Protein AF-A0A834MMM5-F1 (afdb_monomer)

Radius of gyration: 17.94 Å; Cα contacts (8 Å, |Δi|>4): 385; chains: 1; bounding box: 47×42×49 Å

Foldseek 3Di:
DQFFPPADVVVVGAFDQAALQLDGPDPSLFAPDDLVRLVLLLVLLVVLVVVLVVVLVCVVVVNDPKFFHCVFQSLQPDVNPDQPVVGDDDPDDPPQLVVLQVQLVVQLVCVVVVVLDAGEDEGEQVSCPDPSNVVSVQSQQVSLGRYEYEYDDDDHPAGEHHYASLQNRRNVSVVVVQNVCSSVSVTYYYYYHDIDDLDARMSVGDCVVPDDPVVSVVRVVSNVNSSVSSVPD

InterPro domains:
  IPR001017 Dehydrogenase, E1 component [PF00676] (84-150)
  IPR001017 Dehydrogenase, E1 component [PF00676] (152-219)
  IPR029061 Thiamin diphosphate-binding fold [SSF52518] (13-225)
  IPR050771 Alpha-ketoacid dehydrogenase complex E1 component [PTHR43380] (152-218)

pLDDT: mean 80.94, std 13.19, range [36.12, 93.94]

Nearest PDB structures (foldseek):
  1umc-assembly1_C  TM=8.462E-01  e=3.627E-16  Thermus thermophilus
  1wci-assembly1_A-2  TM=8.217E-01  e=1.027E-15  Homo sapiens
  1um9-assembly1_C  TM=7.452E-01  e=1.189E-14  Thermus thermophilus
  1um9-assembly1_A  TM=7.597E-01  e=5.168E-14  Thermus thermophilus
  1v11-assembly1_A-2  TM=7.563E-01  e=1.869E-13  Homo sapiens

Mean predicted aligned error: 7.35 Å

Structure (mmCIF, N/CA/C/O backbone):
data_AF-A0A834MMM5-F1
#
_entry.id   AF-A0A834MMM5-F1
#
loop_
_atom_site.group_PDB
_atom_site.id
_atom_site.type_symbol
_atom_site.label_atom_id
_atom_site.label_alt_id
_atom_site.label_comp_id
_atom_site.label_asym_id
_atom_site.label_entity_id
_atom_site.label_seq_id
_atom_site.pdbx_PDB_ins_code
_atom_site.Cartn_x
_atom_site.Cartn_y
_atom_site.Cartn_z
_atom_site.occupancy
_atom_site.B_iso_or_equiv
_atom_site.auth_seq_id
_atom_site.auth_comp_id
_atom_site.auth_asym_id
_atom_site.auth_atom_id
_atom_site.pdbx_PDB_model_num
ATOM 1 N N . MET A 1 1 ? -15.954 12.342 5.668 1.00 80.69 1 MET A N 1
ATOM 2 C CA . MET A 1 1 ? -15.365 11.394 4.708 1.00 80.69 1 MET A CA 1
ATOM 3 C C . MET A 1 1 ? -15.282 12.056 3.339 1.00 80.69 1 MET A C 1
ATOM 5 O O . MET A 1 1 ? -16.294 12.481 2.776 1.00 80.69 1 MET A O 1
ATOM 9 N N . ILE A 1 2 ? -14.058 12.284 2.881 1.00 91.12 2 ILE A N 1
ATOM 10 C CA . ILE A 1 2 ? -13.671 12.855 1.596 1.00 91.12 2 ILE A CA 1
ATOM 11 C C . ILE A 1 2 ? -13.590 11.751 0.539 1.00 91.12 2 ILE A C 1
ATOM 13 O O . ILE A 1 2 ? -14.060 12.011 -0.567 1.00 91.12 2 ILE A O 1
ATOM 17 N N . TYR A 1 3 ? -13.097 10.558 0.889 1.00 92.31 3 TYR A N 1
ATOM 18 C CA . TYR A 1 3 ? -12.734 9.495 -0.054 1.00 92.31 3 TYR A CA 1
ATOM 19 C C . TYR A 1 3 ? -13.617 8.248 0.088 1.00 92.31 3 TYR A C 1
ATOM 21 O O . TYR A 1 3 ? -14.232 7.815 -0.888 1.00 92.31 3 TYR A O 1
ATOM 29 N N . LEU A 1 4 ? -13.719 7.679 1.295 1.00 89.19 4 LEU A N 1
ATOM 30 C CA . LEU A 1 4 ? -14.452 6.435 1.527 1.00 89.19 4 LEU A CA 1
ATOM 31 C C . LEU A 1 4 ? -15.931 6.590 1.154 1.00 89.19 4 LEU A C 1
ATOM 33 O O . LEU A 1 4 ? -16.599 7.546 1.556 1.00 89.19 4 LEU A O 1
ATOM 37 N N . GLY A 1 5 ? -16.435 5.636 0.366 1.00 87.88 5 GLY A N 1
ATOM 38 C CA . GLY A 1 5 ? -17.811 5.621 -0.134 1.00 87.88 5 GLY A CA 1
ATOM 39 C C . GLY A 1 5 ? -18.099 6.589 -1.288 1.00 87.88 5 GLY A C 1
ATOM 40 O O . GLY A 1 5 ? -19.248 6.668 -1.717 1.00 87.88 5 GLY A O 1
ATOM 41 N N . LYS A 1 6 ? -17.095 7.325 -1.792 1.00 92.25 6 LYS A N 1
ATOM 42 C CA . LYS A 1 6 ? -17.234 8.198 -2.975 1.00 92.25 6 LYS A CA 1
ATOM 43 C C . LYS A 1 6 ? -16.582 7.659 -4.243 1.00 92.25 6 LYS A C 1
ATOM 45 O O . LYS A 1 6 ? -16.853 8.205 -5.305 1.00 92.25 6 LYS A O 1
ATOM 50 N N . PHE A 1 7 ? -15.735 6.646 -4.105 1.00 91.50 7 PHE A N 1
ATOM 51 C CA . PHE A 1 7 ? -15.073 5.954 -5.202 1.00 91.50 7 PHE A CA 1
ATOM 52 C C . PHE A 1 7 ? -15.458 4.485 -5.117 1.00 91.50 7 PHE A C 1
ATOM 54 O O . PHE A 1 7 ? -15.297 3.866 -4.062 1.00 91.50 7 PHE A O 1
ATOM 61 N N . ASP A 1 8 ? -16.013 3.966 -6.202 1.00 88.19 8 ASP A N 1
ATOM 62 C CA . ASP A 1 8 ? -16.432 2.582 -6.342 1.00 88.19 8 ASP A CA 1
ATOM 63 C C . ASP A 1 8 ? -15.378 1.791 -7.132 1.00 88.19 8 ASP A C 1
ATOM 65 O O . ASP A 1 8 ? -15.338 1.860 -8.367 1.00 88.19 8 ASP A O 1
ATOM 69 N N . PRO A 1 9 ? -14.526 1.007 -6.453 1.00 85.25 9 PRO A N 1
ATOM 70 C CA . PRO A 1 9 ? -13.483 0.260 -7.137 1.00 85.25 9 PRO A CA 1
ATOM 71 C C . PRO A 1 9 ? -14.050 -0.867 -8.024 1.00 85.25 9 PRO A C 1
ATOM 73 O O . PRO A 1 9 ? -13.361 -1.316 -8.936 1.00 85.25 9 PRO A O 1
ATOM 76 N N . LEU A 1 10 ? -15.322 -1.277 -7.864 1.00 84.56 10 LEU A N 1
ATOM 77 C CA . LEU A 1 10 ? -15.984 -2.206 -8.801 1.00 84.56 10 LEU A CA 1
ATOM 78 C C . LEU A 1 10 ? -16.308 -1.559 -10.153 1.00 84.56 10 LEU A C 1
ATOM 80 O O . LEU A 1 10 ? -16.538 -2.265 -11.135 1.00 84.56 10 LEU A O 1
ATOM 84 N N . LYS A 1 11 ? -16.331 -0.226 -10.209 1.00 88.12 11 LYS A N 1
ATOM 85 C CA . LYS A 1 11 ? -16.453 0.559 -11.444 1.00 88.12 11 LYS A CA 1
ATOM 86 C C . LYS A 1 11 ? -15.104 1.067 -11.944 1.00 88.12 11 LYS A C 1
ATOM 88 O O . LYS A 1 11 ? -15.079 1.918 -12.827 1.00 88.12 11 LYS A O 1
ATOM 93 N N . ASP A 1 12 ? -14.011 0.553 -11.377 1.00 86.00 12 ASP A N 1
ATOM 94 C CA . ASP A 1 12 ? -12.644 0.994 -11.655 1.00 86.00 12 ASP A CA 1
ATOM 95 C C . ASP A 1 12 ? -12.405 2.484 -11.327 1.00 86.00 12 ASP A C 1
ATOM 97 O O . ASP A 1 12 ? -11.545 3.149 -11.904 1.00 86.00 12 ASP A O 1
ATOM 101 N N . GLU A 1 13 ? -13.171 3.041 -10.380 1.00 92.31 13 GLU A N 1
ATOM 102 C CA . GLU A 1 13 ? -12.962 4.411 -9.914 1.00 92.31 13 GLU A CA 1
ATOM 103 C C . GLU A 1 13 ? -11.737 4.470 -8.992 1.00 92.31 13 GLU A C 1
ATOM 105 O O . GLU A 1 13 ? -11.672 3.796 -7.963 1.00 92.31 13 GLU A O 1
ATOM 110 N N . CYS A 1 14 ? -10.769 5.309 -9.358 1.00 90.75 14 CYS A N 1
ATOM 111 C CA . CYS A 1 14 ? -9.476 5.431 -8.692 1.00 90.75 14 CYS A CA 1
ATOM 112 C C . CYS A 1 14 ? -9.284 6.855 -8.148 1.00 90.75 14 CYS A C 1
ATOM 114 O O . CYS A 1 14 ? -9.508 7.841 -8.859 1.00 90.75 14 CYS A O 1
ATOM 116 N N . VAL A 1 15 ? -8.877 6.977 -6.883 1.00 93.06 15 VAL A N 1
ATOM 117 C CA . VAL A 1 15 ? -8.562 8.271 -6.264 1.00 93.06 15 VAL A CA 1
ATOM 118 C C . VAL A 1 15 ? -7.265 8.819 -6.859 1.00 93.06 15 VAL A C 1
ATOM 120 O O . VAL A 1 15 ? -6.219 8.179 -6.760 1.00 93.06 15 VAL A O 1
ATOM 123 N N . ARG A 1 16 ? -7.343 10.025 -7.434 1.00 92.75 16 ARG A N 1
ATOM 124 C CA . ARG A 1 16 ? -6.212 10.804 -7.964 1.00 92.75 16 ARG A CA 1
ATOM 125 C C . ARG A 1 16 ? -6.369 12.276 -7.595 1.00 92.75 16 ARG A C 1
ATOM 127 O O . ARG A 1 16 ? -7.428 12.865 -7.827 1.00 92.75 16 ARG A O 1
ATOM 134 N N . VAL A 1 17 ? -5.330 12.858 -7.014 1.00 92.00 17 VAL A N 1
ATOM 135 C CA . VAL A 1 17 ? -5.204 14.274 -6.647 1.00 92.00 17 VAL A CA 1
ATOM 136 C C . VAL A 1 17 ? -4.398 15.025 -7.706 1.00 92.00 17 VAL A C 1
ATOM 138 O O . VAL A 1 17 ? -4.790 16.134 -8.083 1.00 92.00 17 VAL A O 1
ATOM 141 N N . MET A 1 18 ? -3.324 14.413 -8.205 1.00 89.00 18 MET A N 1
ATOM 142 C CA . MET A 1 18 ? -2.395 14.971 -9.189 1.00 89.00 18 MET A CA 1
ATOM 143 C C . MET A 1 18 ? -2.312 14.122 -10.462 1.00 89.00 18 MET A C 1
ATOM 145 O O . MET A 1 18 ? -2.567 12.916 -10.452 1.00 89.00 18 MET A O 1
ATOM 149 N N . ASP A 1 19 ? -2.009 14.778 -11.584 1.00 87.00 19 ASP A N 1
ATOM 150 C CA . ASP A 1 19 ? -1.640 14.092 -12.822 1.00 87.00 19 ASP A CA 1
ATOM 151 C C . ASP A 1 19 ? -0.160 13.680 -12.825 1.00 87.00 19 ASP A C 1
ATOM 153 O O . ASP A 1 19 ? 0.573 13.879 -11.855 1.00 87.00 19 ASP A O 1
ATOM 157 N N . LYS A 1 20 ? 0.274 13.056 -13.923 1.00 78.69 20 LYS A N 1
ATOM 158 C CA . LYS A 1 20 ? 1.657 12.602 -14.094 1.00 78.69 20 LYS A CA 1
ATOM 159 C C . LYS A 1 20 ? 2.665 13.751 -14.047 1.00 78.69 20 LYS A C 1
ATOM 161 O O . LYS A 1 20 ? 3.749 13.545 -13.534 1.00 78.69 20 LYS A O 1
ATOM 166 N N . ASP A 1 21 ? 2.281 14.938 -14.514 1.00 80.38 21 ASP A N 1
ATOM 167 C CA . ASP A 1 21 ? 3.145 16.114 -14.614 1.00 80.38 21 ASP A CA 1
ATOM 168 C C . ASP A 1 21 ? 3.175 16.905 -13.286 1.00 80.38 21 ASP A C 1
ATOM 170 O O . ASP A 1 21 ? 3.794 17.964 -13.193 1.00 80.38 21 ASP A O 1
ATOM 174 N N . GLY A 1 22 ? 2.482 16.409 -12.252 1.00 78.94 22 GLY A N 1
ATOM 175 C CA . GLY A 1 22 ? 2.423 17.012 -10.926 1.00 78.94 22 GLY A CA 1
ATOM 176 C C . GLY A 1 22 ? 1.348 18.067 -10.726 1.00 78.94 22 GLY A C 1
ATOM 177 O O . GLY A 1 22 ? 1.266 18.659 -9.647 1.00 78.94 22 GLY A O 1
ATOM 178 N N . ASN A 1 23 ? 0.498 18.313 -11.722 1.00 87.06 23 ASN A N 1
ATOM 179 C CA . ASN A 1 23 ? -0.547 19.319 -11.595 1.00 87.06 23 ASN A CA 1
ATOM 180 C C . ASN A 1 23 ? -1.701 18.776 -10.757 1.00 87.06 23 ASN A C 1
ATOM 182 O O . ASN A 1 23 ? -2.178 17.659 -10.962 1.00 87.06 23 ASN A O 1
ATOM 186 N N . ILE A 1 24 ? -2.214 19.601 -9.844 1.00 89.88 24 ILE A N 1
ATOM 187 C CA . ILE A 1 24 ? -3.395 19.253 -9.054 1.00 89.88 24 ILE A CA 1
ATOM 188 C C . ILE A 1 24 ? -4.632 19.259 -9.959 1.00 89.88 24 ILE A C 1
ATOM 190 O O . ILE A 1 24 ? -5.162 20.313 -10.314 1.00 89.88 24 ILE A O 1
ATOM 194 N N . ILE A 1 25 ? -5.130 18.069 -10.287 1.00 92.94 25 ILE A N 1
ATOM 195 C CA . ILE A 1 25 ? -6.324 17.874 -11.120 1.00 92.94 25 ILE A CA 1
ATOM 196 C C . ILE A 1 25 ? -7.611 17.818 -10.297 1.00 92.94 25 ILE A C 1
ATOM 198 O O . ILE A 1 25 ? -8.696 18.067 -10.827 1.00 92.94 25 ILE A O 1
ATOM 202 N N . ASN A 1 26 ? -7.518 17.521 -8.995 1.00 91.12 26 ASN A N 1
ATOM 203 C CA . ASN A 1 26 ? -8.688 17.465 -8.121 1.00 91.12 26 ASN A CA 1
ATOM 204 C C . ASN A 1 26 ? -8.455 18.134 -6.753 1.00 91.12 26 ASN A C 1
ATOM 206 O O . ASN A 1 26 ? -8.263 17.453 -5.743 1.00 91.12 26 ASN A O 1
ATOM 210 N N . PRO A 1 27 ? -8.564 19.476 -6.670 1.00 92.69 27 PRO A N 1
ATOM 211 C CA . PRO A 1 27 ? -8.313 20.225 -5.434 1.00 92.69 27 PRO A CA 1
ATOM 212 C C . PRO A 1 27 ? -9.220 19.839 -4.256 1.00 92.69 27 PRO A C 1
ATOM 214 O O . PRO A 1 27 ? -8.872 20.049 -3.099 1.00 92.69 27 PRO A O 1
ATOM 217 N N . LYS A 1 28 ? -10.402 19.267 -4.526 1.00 93.94 28 LYS A N 1
ATOM 218 C CA . LYS A 1 28 ? -11.348 18.827 -3.484 1.00 93.94 28 LYS A CA 1
ATOM 219 C C . LYS A 1 28 ? -10.882 17.571 -2.747 1.00 93.94 28 LYS A C 1
ATOM 221 O O . LYS A 1 28 ? -11.385 17.296 -1.660 1.00 93.94 28 LYS A O 1
ATOM 226 N N . LEU A 1 29 ? -9.974 16.813 -3.357 1.00 93.62 29 LEU A N 1
ATOM 227 C CA . LEU A 1 29 ? -9.358 15.620 -2.787 1.00 93.62 29 LEU A CA 1
ATOM 228 C C . LEU A 1 29 ? -8.026 15.935 -2.103 1.00 93.62 29 LEU A C 1
ATOM 230 O O . LEU A 1 29 ? -7.345 15.016 -1.675 1.00 93.62 29 LEU A O 1
ATOM 234 N N . MET A 1 30 ? -7.634 17.207 -2.003 1.00 90.88 30 MET A N 1
ATOM 235 C CA . MET A 1 30 ? -6.369 17.563 -1.380 1.00 90.88 30 MET A CA 1
ATOM 236 C C . MET A 1 30 ? -6.391 17.209 0.120 1.00 90.88 30 MET A C 1
ATOM 238 O O . MET A 1 30 ? -7.264 17.698 0.851 1.00 90.88 30 MET A O 1
ATOM 242 N N . PRO A 1 31 ? -5.457 16.378 0.619 1.00 89.50 31 PRO A N 1
ATOM 243 C CA . PRO A 1 31 ? -5.376 16.081 2.040 1.00 89.50 31 PRO A CA 1
ATOM 244 C C . PRO A 1 31 ? -4.935 17.300 2.850 1.00 89.50 31 PRO A C 1
ATOM 246 O O . PRO A 1 31 ? -4.231 18.186 2.372 1.00 89.50 31 PRO A O 1
ATOM 249 N N . LYS A 1 32 ? -5.287 17.302 4.139 1.00 89.31 32 LYS A N 1
ATOM 250 C CA . LYS A 1 32 ? -4.654 18.201 5.110 1.00 89.31 32 LYS A CA 1
ATOM 251 C C . LYS A 1 32 ? -3.233 17.696 5.380 1.00 89.31 32 LYS A C 1
ATOM 253 O O . LYS A 1 32 ? -3.052 16.722 6.119 1.00 89.31 32 LYS A O 1
ATOM 258 N N . ILE A 1 33 ? -2.257 18.327 4.741 1.00 83.94 33 ILE A N 1
ATOM 259 C CA . ILE A 1 33 ? -0.830 18.028 4.861 1.00 83.94 33 ILE A CA 1
ATOM 260 C C . ILE A 1 33 ? -0.038 19.334 4.756 1.00 83.94 33 ILE A C 1
ATOM 262 O O . ILE A 1 33 ? -0.419 20.218 3.987 1.00 83.94 33 ILE A O 1
ATOM 266 N N . SER A 1 34 ? 1.006 19.488 5.566 1.00 88.81 34 SER A N 1
ATOM 267 C CA . SER A 1 34 ? 1.871 20.667 5.512 1.00 88.81 34 SER A CA 1
ATOM 268 C C . SER A 1 34 ? 2.959 20.519 4.437 1.00 88.81 34 SER A C 1
ATOM 270 O O . SER A 1 34 ? 3.349 19.392 4.117 1.00 88.81 34 SER A O 1
ATOM 272 N N . PRO A 1 35 ? 3.499 21.625 3.894 1.00 86.62 35 PRO A N 1
ATOM 273 C CA . PRO A 1 35 ? 4.630 21.566 2.966 1.00 86.62 35 PRO A CA 1
ATOM 274 C C . PRO A 1 35 ? 5.847 20.830 3.547 1.00 86.62 35 PRO A C 1
ATOM 276 O O . PRO A 1 35 ? 6.559 20.134 2.830 1.00 86.62 35 PRO A O 1
ATOM 279 N N . GLU A 1 36 ? 6.074 20.926 4.860 1.00 86.75 36 GLU A N 1
ATOM 280 C CA . GLU A 1 36 ? 7.160 20.217 5.543 1.00 86.75 36 GLU A CA 1
ATOM 281 C C . GLU A 1 36 ? 6.940 18.699 5.557 1.00 86.75 36 GLU A C 1
ATOM 283 O O . GLU A 1 36 ? 7.889 17.948 5.337 1.00 86.75 36 GLU A O 1
ATOM 288 N N . GLU A 1 37 ? 5.702 18.242 5.780 1.00 82.00 37 GLU A N 1
ATOM 289 C CA . GLU A 1 37 ? 5.343 16.820 5.692 1.00 82.00 37 GLU A CA 1
ATOM 290 C C . GLU A 1 37 ? 5.525 16.286 4.260 1.00 82.00 37 GLU A C 1
ATOM 292 O O . GLU A 1 37 ? 6.018 15.171 4.081 1.00 82.00 37 GLU A O 1
ATOM 297 N N . VAL A 1 38 ? 5.164 17.076 3.240 1.00 84.31 38 VAL A N 1
ATOM 298 C CA . VAL A 1 38 ? 5.371 16.718 1.823 1.00 84.31 38 VAL A CA 1
ATOM 299 C C . VAL A 1 38 ? 6.863 16.623 1.501 1.00 84.31 38 VAL A C 1
ATOM 301 O O . VAL A 1 38 ? 7.313 15.630 0.928 1.00 84.31 38 VAL A O 1
ATOM 304 N N . LEU A 1 39 ? 7.652 17.616 1.919 1.00 84.00 39 LEU A N 1
ATOM 305 C CA . LEU A 1 39 ? 9.096 17.639 1.696 1.00 84.00 39 LEU A CA 1
ATOM 306 C C . LEU A 1 39 ? 9.805 16.467 2.387 1.00 84.00 39 LEU A C 1
ATOM 308 O O . LEU A 1 39 ? 10.750 15.899 1.836 1.00 84.00 39 LEU A O 1
ATOM 312 N N . GLU A 1 40 ? 9.380 16.106 3.596 1.00 81.88 40 GLU A N 1
ATOM 313 C CA . GLU A 1 40 ? 9.940 14.959 4.309 1.00 81.88 40 GLU A CA 1
ATOM 314 C C . GLU A 1 40 ? 9.619 13.645 3.595 1.00 81.88 40 GLU A C 1
ATOM 316 O O . GLU A 1 40 ? 10.515 12.826 3.381 1.00 81.88 40 GLU A O 1
ATOM 321 N N . ALA A 1 41 ? 8.377 13.471 3.140 1.00 79.62 41 ALA A N 1
ATOM 322 C CA . ALA A 1 41 ? 7.996 12.312 2.343 1.00 79.62 41 ALA A CA 1
ATOM 323 C C . ALA A 1 41 ? 8.820 12.208 1.053 1.00 79.62 41 ALA A C 1
ATOM 325 O O . ALA A 1 41 ? 9.344 11.142 0.737 1.00 79.62 41 ALA A O 1
ATOM 326 N N . TYR A 1 42 ? 9.027 13.325 0.351 1.00 82.56 42 TYR A N 1
ATOM 327 C CA . TYR A 1 42 ? 9.877 13.373 -0.839 1.00 82.56 42 TYR A CA 1
ATOM 328 C C . TYR A 1 42 ? 11.322 12.935 -0.553 1.00 82.56 42 TYR A C 1
ATOM 330 O O . TYR A 1 42 ? 11.903 12.138 -1.296 1.00 82.56 42 TYR A O 1
ATOM 338 N N . LYS A 1 43 ? 11.913 13.403 0.554 1.00 81.69 43 LYS A N 1
ATOM 339 C CA . LYS A 1 43 ? 13.257 12.975 0.977 1.00 81.69 43 LYS A CA 1
ATOM 340 C C . LYS A 1 43 ? 13.311 11.481 1.271 1.00 81.69 43 LYS A C 1
ATOM 342 O O . LYS A 1 43 ? 14.279 10.830 0.882 1.00 81.69 43 LYS A O 1
ATOM 347 N N . ILE A 1 44 ? 12.292 10.948 1.938 1.00 77.75 44 ILE A N 1
ATOM 348 C CA . ILE A 1 44 ? 12.193 9.527 2.273 1.00 77.75 44 ILE A CA 1
ATOM 349 C C . ILE A 1 44 ? 12.080 8.671 1.008 1.00 77.75 44 ILE A C 1
ATOM 351 O O . ILE A 1 44 ? 12.831 7.705 0.871 1.00 77.75 44 ILE A O 1
ATOM 355 N N . MET A 1 45 ? 11.217 9.041 0.059 1.00 78.69 45 MET A N 1
ATOM 356 C CA . MET A 1 45 ? 11.075 8.312 -1.206 1.00 78.69 45 MET A CA 1
ATOM 357 C C . MET A 1 45 ? 12.391 8.307 -2.002 1.00 78.69 45 MET A C 1
ATOM 359 O O . MET A 1 45 ? 12.847 7.256 -2.452 1.00 78.69 45 MET A O 1
ATOM 363 N N . ASN A 1 46 ? 13.074 9.454 -2.089 1.00 81.38 46 ASN A N 1
ATOM 364 C CA . ASN A 1 46 ? 14.394 9.542 -2.722 1.00 81.38 46 ASN A CA 1
ATOM 365 C C . ASN A 1 46 ? 15.464 8.718 -1.999 1.00 81.38 46 ASN A C 1
ATOM 367 O O . ASN A 1 46 ? 16.317 8.095 -2.637 1.00 81.38 46 ASN A O 1
ATOM 371 N N . LEU A 1 47 ? 15.449 8.716 -0.665 1.00 80.00 47 LEU A N 1
ATOM 372 C CA . LEU A 1 47 ? 16.356 7.896 0.129 1.00 80.00 47 LEU A CA 1
ATOM 373 C C . LEU A 1 47 ? 16.115 6.406 -0.135 1.00 80.00 47 LEU A C 1
ATOM 375 O O . LEU A 1 47 ? 17.086 5.682 -0.353 1.00 80.00 47 LEU A O 1
ATOM 379 N N . SER A 1 48 ? 14.849 5.982 -0.185 1.00 73.81 48 SER A N 1
ATOM 380 C CA . SER A 1 48 ? 14.446 4.611 -0.509 1.00 73.81 48 SER A CA 1
ATOM 381 C C . SER A 1 48 ? 14.967 4.187 -1.884 1.00 73.81 48 SER A C 1
ATOM 383 O O . SER A 1 48 ? 15.730 3.227 -1.979 1.00 73.81 48 SER A O 1
ATOM 385 N N . ARG A 1 49 ? 14.721 4.984 -2.935 1.00 79.75 49 ARG A N 1
ATOM 386 C CA . ARG A 1 49 ? 15.251 4.730 -4.289 1.00 79.75 49 ARG A CA 1
ATOM 387 C C . ARG A 1 49 ? 16.772 4.567 -4.301 1.00 79.75 49 ARG A C 1
ATOM 389 O O . ARG A 1 49 ? 17.316 3.665 -4.941 1.00 79.75 49 ARG A O 1
ATOM 396 N N . ARG A 1 50 ? 17.494 5.448 -3.599 1.00 81.00 50 ARG A N 1
ATOM 397 C CA . ARG A 1 50 ? 18.963 5.385 -3.512 1.00 81.00 50 ARG A CA 1
ATOM 398 C C . ARG A 1 50 ? 19.437 4.142 -2.766 1.00 81.00 50 ARG A C 1
ATOM 400 O O . ARG A 1 50 ? 20.437 3.543 -3.168 1.00 81.00 50 ARG A O 1
ATOM 407 N N . GLN A 1 51 ? 18.743 3.767 -1.696 1.00 77.88 51 GLN A N 1
ATOM 408 C CA . GLN A 1 51 ? 19.015 2.547 -0.951 1.00 77.88 51 GLN A CA 1
ATOM 409 C C . GLN A 1 51 ? 18.792 1.313 -1.834 1.00 77.88 51 GLN A C 1
ATOM 411 O O . GLN A 1 51 ? 19.673 0.456 -1.881 1.00 77.88 51 GLN A O 1
ATOM 416 N N . ASP A 1 52 ? 17.701 1.266 -2.595 1.00 79.62 52 ASP A N 1
ATOM 417 C CA . ASP A 1 52 ? 17.377 0.200 -3.547 1.00 79.62 52 ASP A CA 1
ATOM 418 C C . ASP A 1 52 ? 18.497 -0.013 -4.575 1.00 79.62 52 ASP A C 1
ATOM 420 O O . ASP A 1 52 ? 18.973 -1.135 -4.786 1.00 79.62 52 ASP A O 1
ATOM 424 N N . ILE A 1 53 ? 18.981 1.074 -5.186 1.00 83.56 53 ILE A N 1
ATOM 425 C CA . ILE A 1 53 ? 20.095 1.040 -6.147 1.00 83.56 53 ILE A CA 1
ATOM 426 C C . ILE A 1 53 ? 21.375 0.527 -5.474 1.00 83.56 53 ILE A C 1
ATOM 428 O O . ILE A 1 53 ? 22.096 -0.314 -6.029 1.00 83.56 53 ILE A O 1
ATOM 432 N N . TYR A 1 54 ? 21.669 1.018 -4.269 1.00 82.88 54 TYR A N 1
ATOM 433 C CA . TYR A 1 54 ? 22.852 0.619 -3.515 1.00 82.88 54 TYR A CA 1
ATOM 434 C C . TYR A 1 54 ? 22.810 -0.862 -3.120 1.00 82.88 54 TYR A C 1
ATOM 436 O O . TYR A 1 54 ? 23.780 -1.583 -3.356 1.00 82.88 54 TYR A O 1
ATOM 444 N N . GLN A 1 55 ? 21.697 -1.341 -2.564 1.00 81.25 55 GLN A N 1
ATOM 445 C CA . GLN A 1 55 ? 21.542 -2.729 -2.130 1.00 81.25 55 GLN A CA 1
ATOM 446 C C . GLN A 1 55 ? 21.585 -3.690 -3.317 1.00 81.25 55 GLN A C 1
ATOM 448 O O . GLN A 1 55 ? 22.303 -4.686 -3.247 1.00 81.25 55 GLN A O 1
ATOM 453 N N . ASN A 1 56 ? 20.950 -3.352 -4.443 1.00 81.81 56 ASN A N 1
ATOM 454 C CA . ASN A 1 56 ? 21.104 -4.110 -5.688 1.00 81.81 56 ASN A CA 1
ATOM 455 C C . ASN A 1 56 ? 22.570 -4.183 -6.142 1.00 81.81 56 ASN A C 1
ATOM 457 O O . ASN A 1 56 ? 23.058 -5.247 -6.526 1.00 81.81 56 ASN A O 1
ATOM 461 N N . THR A 1 57 ? 23.304 -3.071 -6.063 1.00 86.81 57 THR A N 1
ATOM 462 C CA . THR A 1 57 ? 24.731 -3.033 -6.420 1.00 86.81 57 THR A CA 1
ATOM 463 C C . THR A 1 57 ? 25.567 -3.916 -5.492 1.00 86.81 57 THR A C 1
ATOM 465 O O . THR A 1 57 ? 26.396 -4.695 -5.961 1.00 86.81 57 THR A O 1
ATOM 468 N N . MET A 1 58 ? 25.341 -3.837 -4.179 1.00 86.25 58 MET A N 1
ATOM 469 C CA . MET A 1 58 ? 26.036 -4.668 -3.191 1.00 86.25 58 MET A CA 1
ATOM 470 C C . MET A 1 58 ? 25.702 -6.154 -3.353 1.00 86.25 58 MET A C 1
ATOM 472 O O . MET A 1 58 ? 26.588 -7.000 -3.231 1.00 86.25 58 MET A O 1
ATOM 476 N N . GLN A 1 59 ? 24.452 -6.478 -3.681 1.00 89.69 59 GLN A N 1
ATOM 477 C CA . GLN A 1 59 ? 24.010 -7.843 -3.949 1.00 89.69 59 GLN A CA 1
ATOM 478 C C . GLN A 1 59 ? 24.732 -8.433 -5.166 1.00 89.69 59 GLN A C 1
ATOM 480 O O . GLN A 1 59 ? 25.308 -9.515 -5.066 1.00 89.69 59 GLN A O 1
ATOM 485 N N . ARG A 1 60 ? 24.826 -7.682 -6.273 1.00 88.06 60 ARG A N 1
ATOM 486 C CA . ARG A 1 60 ? 25.561 -8.102 -7.483 1.00 88.06 60 ARG A CA 1
ATOM 487 C C . ARG A 1 60 ? 27.061 -8.291 -7.250 1.00 88.06 60 ARG A C 1
ATOM 489 O O . ARG A 1 60 ? 27.706 -9.037 -7.978 1.00 88.06 60 ARG A O 1
ATOM 496 N N . GLN A 1 61 ? 27.618 -7.634 -6.233 1.00 92.69 61 GLN A N 1
ATOM 497 C CA . GLN A 1 61 ? 29.004 -7.818 -5.789 1.00 92.69 61 GLN A CA 1
ATOM 498 C C . GLN A 1 61 ? 29.179 -8.992 -4.806 1.00 92.69 61 GLN A C 1
ATOM 500 O O . GLN A 1 61 ? 30.277 -9.184 -4.287 1.00 92.69 61 GLN A O 1
ATOM 505 N N . GLY A 1 62 ? 28.118 -9.747 -4.500 1.00 89.81 62 GLY A N 1
ATOM 506 C CA . GLY A 1 62 ? 28.144 -10.846 -3.531 1.00 89.81 62 GLY A CA 1
ATOM 507 C C . GLY A 1 62 ? 28.271 -10.395 -2.073 1.00 89.81 62 GLY A C 1
ATOM 508 O O . GLY A 1 62 ? 28.622 -11.196 -1.212 1.00 89.81 62 GLY A O 1
ATOM 509 N N . ARG A 1 63 ? 28.016 -9.112 -1.780 1.00 89.44 63 ARG A N 1
ATOM 510 C CA . ARG A 1 63 ? 28.106 -8.535 -0.425 1.00 89.44 63 ARG A CA 1
ATOM 511 C C . ARG A 1 63 ? 26.789 -8.603 0.349 1.00 89.44 63 ARG A C 1
ATOM 513 O O . ARG A 1 63 ? 26.785 -8.386 1.555 1.00 89.44 63 ARG A O 1
ATOM 520 N N . LEU A 1 64 ? 25.686 -8.891 -0.341 1.00 79.69 64 LEU A N 1
ATOM 521 C CA . LEU A 1 64 ? 24.361 -9.157 0.220 1.00 79.69 64 LEU A CA 1
ATOM 522 C C . LEU A 1 64 ? 23.807 -10.452 -0.393 1.00 79.69 64 LEU A C 1
ATOM 524 O O . LEU A 1 64 ? 24.198 -10.816 -1.501 1.00 79.69 64 LEU A O 1
ATOM 528 N N . LEU A 1 65 ? 22.913 -11.135 0.331 1.00 86.38 65 LEU A N 1
ATOM 529 C CA . LEU A 1 65 ? 22.277 -12.384 -0.111 1.00 86.38 65 LEU A CA 1
ATOM 530 C C . LEU A 1 65 ? 21.122 -12.114 -1.093 1.00 86.38 65 LEU A C 1
ATOM 532 O O . LEU A 1 65 ? 21.353 -11.695 -2.223 1.00 86.38 65 LEU A O 1
ATOM 536 N N . SER A 1 66 ? 19.877 -12.374 -0.694 1.00 79.06 66 SER A N 1
ATOM 537 C CA . SER A 1 66 ? 18.702 -12.016 -1.489 1.00 79.06 66 SER A CA 1
ATOM 538 C C . SER A 1 66 ? 18.265 -10.594 -1.153 1.00 79.06 66 SER A C 1
ATOM 540 O O . SER A 1 66 ? 18.311 -10.191 0.011 1.00 79.06 66 SER A O 1
ATOM 542 N N . PHE A 1 67 ? 17.846 -9.846 -2.170 1.00 78.62 67 PHE A N 1
ATOM 543 C CA . PHE A 1 67 ? 17.304 -8.502 -2.022 1.00 78.62 67 PHE A CA 1
ATOM 544 C C . PHE A 1 67 ? 16.025 -8.346 -2.851 1.00 78.62 67 PHE A C 1
ATOM 546 O O . PHE A 1 67 ? 15.930 -8.869 -3.966 1.00 78.62 67 PHE A O 1
ATOM 553 N N . LEU A 1 68 ? 15.055 -7.625 -2.288 1.00 74.25 68 LEU A N 1
ATOM 554 C CA . LEU A 1 68 ? 13.771 -7.298 -2.901 1.00 74.25 68 LEU A CA 1
ATOM 555 C C . LEU A 1 68 ? 13.726 -5.787 -3.105 1.00 74.25 68 LEU A C 1
ATOM 557 O O . LEU A 1 68 ? 13.893 -5.039 -2.148 1.00 74.25 68 LEU A O 1
ATOM 561 N N . SER A 1 69 ? 13.524 -5.365 -4.347 1.00 72.69 69 SER A N 1
ATOM 562 C CA . SER A 1 69 ? 13.440 -3.954 -4.714 1.00 72.69 69 SER A CA 1
ATOM 563 C C . SER A 1 69 ? 11.997 -3.470 -4.602 1.00 72.69 69 SER A C 1
ATOM 565 O O . SER A 1 69 ? 11.079 -4.180 -5.021 1.00 72.69 69 SER A O 1
ATOM 567 N N . SER A 1 70 ? 11.807 -2.263 -4.077 1.00 70.69 70 SER A N 1
ATOM 568 C CA . SER A 1 70 ? 10.522 -1.553 -4.038 1.00 70.69 70 SER A CA 1
ATOM 569 C C . SER A 1 70 ? 10.432 -0.430 -5.082 1.00 70.69 70 SER A C 1
ATOM 571 O O . SER A 1 70 ? 9.463 0.320 -5.089 1.00 70.69 70 SER A O 1
ATOM 573 N N . THR A 1 71 ? 11.406 -0.336 -5.995 1.00 76.12 71 THR A N 1
ATOM 574 C CA . THR A 1 71 ? 11.457 0.663 -7.076 1.00 76.12 71 THR A CA 1
ATOM 575 C C . THR A 1 71 ? 10.157 0.689 -7.893 1.00 76.12 71 THR A C 1
ATOM 577 O O . THR A 1 71 ? 9.788 -0.314 -8.524 1.00 76.12 71 THR A O 1
ATOM 580 N N . GLY A 1 72 ? 9.486 1.843 -7.891 1.00 66.75 72 GLY A N 1
ATOM 581 C CA . GLY A 1 72 ? 8.165 2.051 -8.491 1.00 66.75 72 GLY A CA 1
ATOM 582 C C . GLY A 1 72 ? 7.022 2.102 -7.484 1.00 66.75 72 GLY A C 1
ATOM 583 O O . GLY A 1 72 ? 5.906 2.423 -7.864 1.00 66.75 72 GLY A O 1
ATOM 584 N N . GLN A 1 73 ? 7.278 1.775 -6.217 1.00 67.75 73 GLN A N 1
ATOM 585 C CA . GLN A 1 73 ? 6.263 1.597 -5.175 1.00 67.75 73 GLN A CA 1
ATOM 586 C C . GLN A 1 73 ? 6.534 2.465 -3.938 1.00 67.75 73 GLN A C 1
ATOM 588 O O . GLN A 1 73 ? 5.940 2.250 -2.881 1.00 67.75 73 GLN A O 1
ATOM 593 N N . GLU A 1 74 ? 7.439 3.439 -4.031 1.00 72.44 74 GLU A N 1
ATOM 594 C CA . GLU A 1 74 ? 7.867 4.248 -2.890 1.00 72.44 74 GLU A CA 1
ATOM 595 C C . GLU A 1 74 ? 6.711 5.041 -2.277 1.00 72.44 74 GLU A C 1
ATOM 597 O O . GLU A 1 74 ? 6.562 5.058 -1.059 1.00 72.44 74 GLU A O 1
ATOM 602 N N . ALA A 1 75 ? 5.854 5.639 -3.107 1.00 55.66 75 ALA A N 1
ATOM 603 C CA . ALA A 1 75 ? 4.750 6.475 -2.639 1.00 55.66 75 ALA A CA 1
ATOM 604 C C . ALA A 1 75 ? 3.690 5.694 -1.840 1.00 55.66 75 ALA A C 1
ATOM 606 O O . ALA A 1 75 ? 3.080 6.259 -0.929 1.00 55.66 75 ALA A O 1
ATOM 607 N N . CYS A 1 76 ? 3.489 4.403 -2.133 1.00 57.25 76 CYS A N 1
ATOM 608 C CA . CYS A 1 76 ? 2.540 3.559 -1.407 1.00 57.25 76 CYS A CA 1
ATOM 609 C C . CYS A 1 76 ? 3.168 2.737 -0.270 1.00 57.25 76 CYS A C 1
ATOM 611 O O . CYS A 1 76 ? 2.438 2.316 0.628 1.00 57.25 76 CYS A O 1
ATOM 613 N N . ASN A 1 77 ? 4.486 2.506 -0.289 1.00 60.38 77 ASN A N 1
ATOM 614 C CA . ASN A 1 77 ? 5.173 1.674 0.705 1.00 60.38 77 ASN A CA 1
ATOM 615 C C . ASN A 1 77 ? 5.942 2.478 1.764 1.00 60.38 77 ASN A C 1
ATOM 617 O O . ASN A 1 77 ? 6.095 2.001 2.889 1.00 60.38 77 ASN A O 1
ATOM 621 N N . GLU A 1 78 ? 6.448 3.673 1.444 1.00 55.38 78 GLU A N 1
ATOM 622 C CA . GLU A 1 78 ? 7.576 4.234 2.186 1.00 55.38 78 GLU A CA 1
ATOM 623 C C . GLU A 1 78 ? 7.251 5.518 2.956 1.00 55.38 78 GLU A C 1
ATOM 625 O O . GLU A 1 78 ? 7.398 6.638 2.477 1.00 55.38 78 GLU A O 1
ATOM 630 N N . LEU A 1 79 ? 6.994 5.327 4.252 1.00 50.22 79 LEU A N 1
ATOM 631 C CA . LEU A 1 79 ? 7.562 6.189 5.299 1.00 50.22 79 LEU A CA 1
ATOM 632 C C . LEU A 1 79 ? 9.011 5.762 5.661 1.00 50.22 79 LEU A C 1
ATOM 634 O O . LEU A 1 79 ? 9.531 6.131 6.714 1.00 50.22 79 LEU A O 1
ATOM 638 N N . GLY A 1 80 ? 9.689 5.008 4.781 1.00 38.44 80 GLY A N 1
ATOM 639 C CA . GLY A 1 80 ? 11.135 4.773 4.806 1.00 38.44 80 GLY A CA 1
ATOM 640 C C . GLY A 1 80 ? 11.598 3.696 5.775 1.00 38.44 80 GLY A C 1
ATOM 641 O O . GLY A 1 80 ? 12.593 3.918 6.465 1.00 38.44 80 GLY A O 1
ATOM 642 N N . ALA A 1 81 ? 10.863 2.584 5.902 1.00 40.06 81 ALA A N 1
ATOM 643 C CA . ALA A 1 81 ? 11.089 1.488 6.867 1.00 40.06 81 ALA A CA 1
ATOM 644 C C . ALA A 1 81 ? 11.302 1.897 8.350 1.00 40.06 81 ALA A C 1
ATOM 646 O O . ALA A 1 81 ? 11.460 1.042 9.227 1.00 40.06 81 ALA A O 1
ATOM 647 N N . LYS A 1 82 ? 11.271 3.193 8.673 1.00 41.19 82 LYS A N 1
ATOM 648 C CA . LYS A 1 82 ? 11.291 3.727 10.023 1.00 41.19 82 LYS A CA 1
ATOM 649 C C . LYS A 1 82 ? 9.879 3.598 10.553 1.00 41.19 82 LYS A C 1
ATOM 651 O O . LYS A 1 82 ? 8.985 4.317 10.123 1.00 41.19 82 LYS A O 1
ATOM 656 N N . SER A 1 83 ? 9.685 2.692 11.504 1.00 51.88 83 SER A N 1
ATOM 657 C CA . SER A 1 83 ? 8.463 2.710 12.306 1.00 51.88 83 SER A CA 1
ATOM 658 C C . SER A 1 83 ? 8.432 4.049 13.051 1.00 51.88 83 SER A C 1
ATOM 660 O O . SER A 1 83 ? 9.387 4.333 13.780 1.00 51.88 83 SER A O 1
ATOM 662 N N . PRO A 1 84 ? 7.423 4.914 12.836 1.00 59.66 84 PRO A N 1
ATOM 663 C CA . PRO A 1 84 ? 7.295 6.144 13.607 1.00 59.66 84 PRO A CA 1
ATOM 664 C C . PRO A 1 84 ? 7.252 5.848 15.110 1.00 59.66 84 PRO A C 1
ATOM 666 O O . PRO A 1 84 ? 6.892 4.744 15.522 1.00 59.66 84 PRO A O 1
ATOM 669 N N . ASP A 1 85 ? 7.587 6.833 15.941 1.00 58.75 85 ASP A N 1
ATOM 670 C CA . ASP A 1 85 ? 7.492 6.660 17.390 1.00 58.75 85 ASP A CA 1
ATOM 671 C C . ASP A 1 85 ? 6.058 6.261 17.778 1.00 58.75 85 ASP A C 1
ATOM 673 O O . ASP A 1 85 ? 5.081 6.894 17.373 1.00 58.75 85 ASP A O 1
ATOM 677 N N . GLY A 1 86 ? 5.929 5.170 18.538 1.00 67.75 86 GLY A N 1
ATOM 678 C CA . GLY A 1 86 ? 4.630 4.590 18.895 1.00 67.75 86 GLY A CA 1
ATOM 679 C C . GLY A 1 86 ? 4.016 3.653 17.846 1.00 67.75 86 GLY A C 1
ATOM 680 O O . GLY A 1 86 ? 2.899 3.179 18.056 1.00 67.75 86 GLY A O 1
ATOM 681 N N . VAL A 1 87 ? 4.719 3.344 16.750 1.00 68.19 87 VAL A N 1
ATOM 682 C CA . VAL A 1 87 ? 4.313 2.335 15.760 1.00 68.19 87 VAL A CA 1
ATOM 683 C C . VAL A 1 87 ? 5.079 1.038 15.998 1.00 68.19 87 VAL A C 1
ATOM 685 O O . VAL A 1 87 ? 6.306 0.997 15.952 1.00 68.19 87 VAL A O 1
ATOM 688 N N . ASN A 1 88 ? 4.339 -0.042 16.236 1.00 76.31 88 ASN A N 1
ATOM 689 C CA . ASN A 1 88 ? 4.898 -1.384 16.355 1.00 76.31 88 ASN A CA 1
ATOM 690 C C . ASN A 1 88 ? 4.938 -2.035 14.970 1.00 76.31 88 ASN A C 1
ATOM 692 O O . ASN A 1 88 ? 3.903 -2.119 14.311 1.00 76.31 88 ASN A O 1
ATOM 696 N N . SER A 1 89 ? 6.104 -2.527 14.555 1.00 76.06 89 SER A N 1
ATOM 697 C CA . SER A 1 89 ? 6.266 -3.260 13.298 1.00 76.06 89 SER A CA 1
ATOM 698 C C . SER A 1 89 ? 6.738 -4.687 13.556 1.00 76.06 89 SER A C 1
ATOM 700 O O . SER A 1 89 ? 7.515 -4.942 14.481 1.00 76.06 89 SER A O 1
ATOM 702 N N . LEU A 1 90 ? 6.250 -5.621 12.743 1.00 69.81 90 LEU A N 1
ATOM 703 C CA . LEU A 1 90 ? 6.740 -6.993 12.714 1.00 69.81 90 LEU A CA 1
ATOM 704 C C . LEU A 1 90 ? 7.831 -7.135 11.645 1.00 69.81 90 LEU A C 1
ATOM 706 O O . LEU A 1 90 ? 7.820 -6.399 10.658 1.00 69.81 90 LEU A O 1
ATOM 710 N N . PRO A 1 91 ? 8.755 -8.099 11.795 1.00 69.38 91 PRO A N 1
ATOM 711 C CA . PRO A 1 91 ? 9.668 -8.449 10.717 1.00 69.38 91 PRO A CA 1
ATOM 712 C C . PRO A 1 91 ? 8.904 -8.812 9.432 1.00 69.38 91 PRO A C 1
ATOM 714 O O . PRO A 1 91 ? 7.812 -9.385 9.525 1.00 69.38 91 PRO A O 1
ATOM 717 N N . PRO A 1 92 ? 9.476 -8.550 8.241 1.00 72.56 92 PRO A N 1
ATOM 718 C CA . PRO A 1 92 ? 8.900 -9.011 6.985 1.00 72.56 92 PRO A CA 1
ATOM 719 C C . PRO A 1 92 ? 8.622 -10.515 7.022 1.00 72.56 92 PRO A C 1
ATOM 721 O O . PRO A 1 92 ? 9.484 -11.311 7.401 1.00 72.56 92 PRO A O 1
ATOM 724 N N . ASN A 1 93 ? 7.414 -10.901 6.623 1.00 73.94 93 ASN A N 1
ATOM 725 C CA . ASN A 1 93 ? 6.999 -12.293 6.569 1.00 73.94 93 ASN A CA 1
ATOM 726 C C . ASN A 1 93 ? 7.141 -12.820 5.137 1.00 73.94 93 ASN A C 1
ATOM 728 O O . ASN A 1 93 ? 6.654 -12.202 4.193 1.00 73.94 93 ASN A O 1
ATOM 732 N N . ILE A 1 94 ? 7.829 -13.952 4.982 1.00 83.00 94 ILE A N 1
ATOM 733 C CA . ILE A 1 94 ? 8.139 -14.531 3.671 1.00 83.00 94 ILE A CA 1
ATOM 734 C C . ILE A 1 94 ? 7.008 -15.408 3.121 1.00 83.00 94 ILE A C 1
ATOM 736 O O . ILE A 1 94 ? 6.922 -15.610 1.912 1.00 83.00 94 ILE A O 1
ATOM 740 N N . VAL A 1 95 ? 6.147 -15.943 3.994 1.00 86.06 95 VAL A N 1
ATOM 741 C CA . VAL A 1 95 ? 5.022 -16.790 3.586 1.00 86.06 95 VAL A CA 1
ATOM 742 C C . VAL A 1 95 ? 3.865 -15.876 3.202 1.00 86.06 95 VAL A C 1
ATOM 744 O O . VAL A 1 95 ? 3.167 -15.351 4.074 1.00 86.06 95 VAL A O 1
ATOM 747 N N . ILE A 1 96 ? 3.699 -15.663 1.896 1.00 84.38 96 ILE A N 1
ATOM 748 C CA . ILE A 1 96 ? 2.678 -14.781 1.323 1.00 84.38 96 ILE A CA 1
ATOM 749 C C . ILE A 1 96 ? 1.292 -15.192 1.839 1.00 84.38 96 ILE A C 1
ATOM 751 O O . ILE A 1 96 ? 0.929 -16.361 1.800 1.00 84.38 96 ILE A O 1
ATOM 755 N N . GLY A 1 97 ? 0.533 -14.222 2.348 1.00 82.38 97 GLY A N 1
ATOM 756 C CA . GLY A 1 97 ? -0.813 -14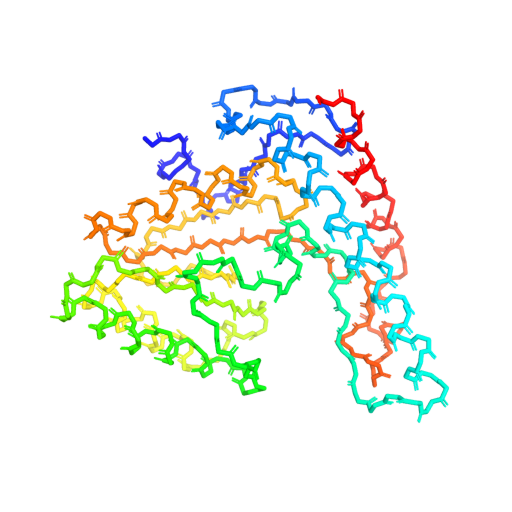.422 2.891 1.00 82.38 97 GLY A CA 1
ATOM 757 C C . GLY A 1 97 ? -0.828 -14.571 4.413 1.00 82.38 97 GLY A C 1
ATOM 758 O O . GLY A 1 97 ? -1.679 -13.980 5.073 1.00 82.38 97 GLY A O 1
ATOM 759 N N . SER A 1 98 ? 0.161 -15.235 5.016 1.00 85.00 98 SER A N 1
ATOM 760 C CA . SER A 1 98 ? 0.155 -15.501 6.467 1.00 85.00 98 SER A CA 1
ATOM 761 C C . SER A 1 98 ? 0.232 -14.248 7.351 1.00 85.00 98 SER A C 1
ATOM 763 O O . SER A 1 98 ? -0.281 -14.223 8.476 1.00 85.00 98 SER A O 1
ATOM 765 N N . GLN A 1 99 ? 0.795 -13.151 6.838 1.00 84.81 99 GLN A N 1
ATOM 766 C CA . GLN A 1 99 ? 0.781 -11.857 7.519 1.00 84.81 99 GLN A CA 1
ATOM 767 C C . GLN A 1 99 ? -0.631 -11.261 7.656 1.00 84.81 99 GLN A C 1
ATOM 769 O O . GLN A 1 99 ? -0.843 -10.394 8.505 1.00 84.81 99 GLN A O 1
ATOM 774 N N . TYR A 1 100 ? -1.613 -11.722 6.872 1.00 90.19 100 TYR A N 1
ATOM 775 C CA . TYR A 1 100 ? -3.010 -11.292 6.992 1.00 90.19 100 TYR A CA 1
ATOM 776 C C . TYR A 1 100 ? -3.669 -11.928 8.216 1.00 90.19 100 TYR A C 1
ATOM 778 O O . TYR A 1 100 ? -4.323 -11.223 8.991 1.00 90.19 100 TYR A O 1
ATOM 786 N N . SER A 1 101 ? -3.441 -13.223 8.451 1.00 88.62 101 SER A N 1
ATOM 787 C CA . SER A 1 101 ? -3.889 -13.914 9.667 1.00 88.62 101 SER A CA 1
ATOM 788 C C . SER A 1 101 ? -3.259 -13.311 10.917 1.00 88.62 101 SER A C 1
ATOM 790 O O . SER A 1 101 ? -3.958 -13.005 11.886 1.00 88.62 101 SER A O 1
ATOM 792 N N . GLN A 1 102 ? -1.943 -13.072 10.884 1.00 87.56 102 GLN A N 1
ATOM 793 C CA . GLN A 1 102 ? -1.217 -12.439 11.988 1.00 87.56 102 GLN A CA 1
ATOM 794 C C . GLN A 1 102 ? -1.778 -11.046 12.294 1.00 87.56 102 GLN A C 1
ATOM 796 O O . GLN A 1 102 ? -2.109 -10.753 13.444 1.00 87.56 102 GLN A O 1
ATOM 801 N N . ALA A 1 103 ? -1.949 -10.209 11.268 1.00 90.19 103 ALA A N 1
ATOM 802 C CA . ALA A 1 103 ? -2.497 -8.866 11.424 1.00 90.19 103 ALA A CA 1
ATOM 803 C C . ALA A 1 103 ? -3.924 -8.879 11.980 1.00 90.19 103 ALA A C 1
ATOM 805 O O . ALA A 1 103 ? -4.247 -8.108 12.883 1.00 90.19 103 ALA A O 1
ATOM 806 N N . THR A 1 104 ? -4.760 -9.798 11.500 1.00 91.31 104 THR A N 1
ATOM 807 C CA . THR A 1 104 ? -6.136 -9.972 11.976 1.00 91.31 104 THR A CA 1
ATOM 808 C C . THR A 1 104 ? -6.174 -10.401 13.443 1.00 91.31 104 THR A C 1
ATOM 810 O O . THR A 1 104 ? -6.950 -9.850 14.225 1.00 91.31 104 THR A O 1
ATOM 813 N N . GLY A 1 105 ? -5.302 -11.328 13.852 1.00 87.56 105 GLY A N 1
ATOM 814 C CA . GLY A 1 105 ? -5.163 -11.745 15.248 1.00 87.56 105 GLY A CA 1
ATOM 815 C C . GLY A 1 105 ? -4.683 -10.616 16.165 1.00 87.56 105 GLY A C 1
ATOM 816 O O . GLY A 1 105 ? -5.213 -10.442 17.265 1.00 87.56 105 GLY A O 1
ATOM 817 N N . ILE A 1 106 ? -3.734 -9.795 15.704 1.00 91.00 106 ILE A N 1
ATOM 818 C CA . ILE A 1 106 ? -3.284 -8.604 16.440 1.00 91.00 106 ILE A CA 1
ATOM 819 C C . ILE A 1 106 ? -4.425 -7.594 16.551 1.00 91.00 106 ILE A C 1
ATOM 821 O O . ILE A 1 106 ? -4.697 -7.117 17.647 1.00 91.00 106 ILE A O 1
ATOM 825 N N . ALA A 1 107 ? -5.154 -7.320 15.467 1.00 89.94 107 ALA A N 1
ATOM 826 C CA . ALA A 1 107 ? -6.285 -6.396 15.487 1.00 89.94 107 ALA A CA 1
ATOM 827 C C . ALA A 1 107 ? -7.388 -6.880 16.437 1.00 89.94 107 ALA A C 1
ATOM 829 O O . ALA A 1 107 ? -7.962 -6.092 17.190 1.00 89.94 107 ALA A O 1
ATOM 830 N N . PHE A 1 108 ? -7.645 -8.188 16.469 1.00 90.25 108 PHE A N 1
ATOM 831 C CA . PHE A 1 108 ? -8.553 -8.796 17.434 1.00 90.25 108 PHE A CA 1
ATOM 832 C C . PHE A 1 108 ? -8.091 -8.556 18.882 1.00 90.25 108 PHE A C 1
ATOM 834 O O . PHE A 1 108 ? -8.895 -8.168 19.732 1.00 90.25 108 PHE A O 1
ATOM 841 N N . ALA A 1 109 ? -6.793 -8.711 19.162 1.00 88.19 109 ALA A N 1
ATOM 842 C CA . ALA A 1 109 ? -6.210 -8.390 20.464 1.00 88.19 109 ALA A CA 1
ATOM 843 C C . ALA A 1 109 ? -6.302 -6.891 20.809 1.00 88.19 109 ALA A C 1
ATOM 845 O O . ALA A 1 109 ? -6.662 -6.567 21.942 1.00 88.19 109 ALA A O 1
ATOM 846 N N . GLU A 1 110 ? -6.038 -5.983 19.866 1.00 89.88 110 GLU A N 1
ATOM 847 C CA . GLU A 1 110 ? -6.191 -4.531 20.057 1.00 89.88 110 GLU A CA 1
ATOM 848 C C . GLU A 1 110 ? -7.646 -4.170 20.406 1.00 89.88 110 GLU A C 1
ATOM 850 O O . GLU A 1 110 ? -7.903 -3.457 21.382 1.00 89.88 110 GLU A O 1
ATOM 855 N N . LYS A 1 111 ? -8.618 -4.752 19.685 1.00 89.75 111 LYS A N 1
ATOM 856 C CA . LYS A 1 111 ? -10.053 -4.603 19.981 1.00 89.75 111 LYS A CA 1
ATOM 857 C C . LYS A 1 111 ? -10.397 -5.108 21.381 1.00 89.75 111 LYS A C 1
ATOM 859 O O . LYS A 1 111 ? -11.065 -4.406 22.137 1.00 89.75 111 LYS A O 1
ATOM 864 N N . TYR A 1 112 ? -9.927 -6.302 21.744 1.00 90.94 112 TYR A N 1
ATOM 865 C CA . TYR A 1 112 ? -10.192 -6.904 23.052 1.00 90.94 112 TYR A CA 1
ATOM 866 C C . TYR A 1 112 ? -9.602 -6.078 24.205 1.00 90.94 112 TYR A C 1
ATOM 868 O O . TYR A 1 112 ? -10.256 -5.870 25.228 1.00 90.94 112 TYR A O 1
ATOM 876 N N . ARG A 1 113 ? -8.380 -5.564 24.027 1.00 90.81 113 ARG A N 1
ATOM 877 C CA . ARG A 1 113 ? -7.680 -4.728 25.016 1.00 90.81 113 ARG A CA 1
ATOM 878 C C . ARG A 1 113 ? -8.214 -3.301 25.098 1.00 90.81 113 ARG A C 1
ATOM 880 O O . ARG A 1 113 ? -7.884 -2.611 26.058 1.00 90.81 113 ARG A O 1
ATOM 887 N N . LYS A 1 114 ? -9.024 -2.858 24.128 1.00 91.00 114 LYS A N 1
ATOM 888 C CA . LYS A 1 114 ? -9.513 -1.472 24.009 1.00 91.00 114 LYS A CA 1
ATOM 889 C C . LYS A 1 114 ? -8.370 -0.449 23.977 1.00 91.00 114 LYS A C 1
ATOM 891 O O . LYS A 1 114 ? -8.478 0.633 24.545 1.00 91.00 114 LYS A O 1
ATOM 896 N N . SER A 1 115 ? -7.268 -0.797 23.321 1.00 87.00 115 SER A N 1
ATOM 897 C CA . SER A 1 115 ? -6.067 0.044 23.205 1.00 87.00 115 SER A CA 1
ATOM 898 C C . SER A 1 115 ? -6.232 1.213 22.228 1.00 87.00 115 SER A C 1
ATOM 900 O O . SER A 1 115 ? -5.455 2.162 22.270 1.00 87.00 115 SER A O 1
ATOM 902 N N . GLY A 1 116 ? -7.217 1.142 21.323 1.00 84.50 116 GLY A N 1
ATOM 903 C CA . GLY A 1 116 ? -7.389 2.112 20.236 1.00 84.50 116 GLY A CA 1
ATOM 904 C C . GLY A 1 116 ? -6.350 1.979 19.114 1.00 84.50 116 GLY A C 1
ATOM 905 O 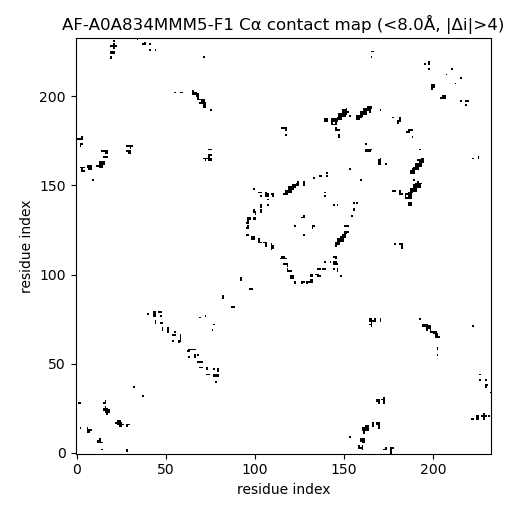O . GLY A 1 116 ? -6.229 2.889 18.288 1.00 84.50 116 GLY A O 1
ATOM 906 N N . GLY A 1 117 ? -5.588 0.878 19.091 1.00 86.38 117 GLY A N 1
ATOM 907 C CA . GLY A 1 117 ? -4.643 0.557 18.026 1.00 86.38 117 GLY A CA 1
ATOM 908 C C . GLY A 1 117 ? -5.335 0.123 16.733 1.00 86.38 117 GLY A C 1
ATOM 909 O O . GLY A 1 117 ? -6.424 -0.449 16.751 1.00 86.38 117 GLY A O 1
ATOM 910 N N . VAL A 1 118 ? -4.680 0.405 15.606 1.00 87.44 118 VAL A N 1
ATOM 911 C CA . VAL A 1 118 ? -5.077 -0.038 14.263 1.00 87.44 118 VAL A CA 1
ATOM 912 C C . VAL A 1 118 ? -3.921 -0.829 13.679 1.00 87.44 118 VAL A C 1
ATOM 914 O O . VAL A 1 118 ? -2.775 -0.385 13.758 1.00 87.44 118 VAL A O 1
ATOM 917 N N . VAL A 1 119 ? -4.220 -1.985 13.096 1.00 88.12 119 VAL A N 1
ATOM 918 C CA . VAL A 1 119 ? -3.219 -2.830 12.439 1.00 88.12 119 VAL A CA 1
ATOM 919 C C . VAL A 1 119 ? -3.288 -2.613 10.938 1.00 88.12 119 VAL A C 1
ATOM 921 O O . VAL A 1 119 ? -4.371 -2.597 10.365 1.00 88.12 119 VAL A O 1
ATOM 924 N N . VAL A 1 120 ? -2.136 -2.461 10.295 1.00 88.38 120 VAL A N 1
ATOM 925 C CA . VAL A 1 120 ? -2.030 -2.361 8.837 1.00 88.38 120 VAL A CA 1
ATOM 926 C C . VAL A 1 120 ? -1.221 -3.552 8.344 1.00 88.38 120 VAL A C 1
ATOM 928 O O . VAL A 1 120 ? -0.205 -3.896 8.945 1.00 88.38 120 VAL A O 1
ATOM 931 N N . THR A 1 121 ? -1.674 -4.197 7.273 1.00 87.88 121 THR A N 1
ATOM 932 C CA . THR A 1 121 ? -0.954 -5.302 6.631 1.00 87.88 121 THR A CA 1
ATOM 933 C C . THR A 1 121 ? -1.028 -5.181 5.121 1.00 87.88 121 THR A C 1
ATOM 935 O O . THR A 1 121 ? -1.999 -4.645 4.583 1.00 87.88 121 THR A O 1
ATOM 938 N N . THR A 1 122 ? 0.002 -5.665 4.434 1.00 85.19 122 THR A N 1
ATOM 939 C CA . THR A 1 122 ? 0.153 -5.503 2.987 1.00 85.19 122 THR A CA 1
ATOM 940 C C . THR A 1 122 ? 0.437 -6.844 2.317 1.00 85.19 122 THR A C 1
ATOM 942 O O . THR A 1 122 ? 1.063 -7.733 2.902 1.00 85.19 122 THR A O 1
ATOM 945 N N . THR A 1 123 ? -0.071 -7.036 1.100 1.00 85.12 123 THR A N 1
ATOM 946 C CA . THR A 1 123 ? 0.346 -8.132 0.211 1.00 85.12 123 THR A CA 1
ATOM 947 C C . THR A 1 123 ? 0.273 -7.675 -1.243 1.00 85.12 123 THR A C 1
ATOM 949 O O . THR A 1 123 ? -0.387 -6.686 -1.557 1.00 85.12 123 THR A O 1
ATOM 952 N N . GLY A 1 124 ? 0.973 -8.378 -2.132 1.00 78.50 124 GLY A N 1
ATOM 953 C CA . GLY A 1 124 ? 0.902 -8.128 -3.573 1.00 78.50 124 GLY A CA 1
ATOM 954 C C . GLY A 1 124 ? -0.365 -8.709 -4.206 1.00 78.50 124 GLY A C 1
ATOM 955 O O . GLY A 1 124 ? -1.085 -9.489 -3.586 1.00 78.50 124 GLY A O 1
ATOM 956 N N . ASP A 1 125 ? -0.598 -8.394 -5.477 1.00 82.25 125 ASP A N 1
ATOM 957 C CA . ASP A 1 125 ? -1.691 -8.953 -6.282 1.00 82.25 125 ASP A CA 1
ATOM 958 C C . ASP A 1 125 ? -1.691 -10.490 -6.302 1.00 82.25 125 ASP A C 1
ATOM 960 O O . ASP A 1 125 ? -2.738 -11.102 -6.108 1.00 82.25 125 ASP A O 1
ATOM 964 N N . GLY A 1 126 ? -0.523 -11.128 -6.425 1.00 80.19 126 GLY A N 1
ATOM 965 C CA . GLY A 1 126 ? -0.409 -12.589 -6.344 1.00 80.19 126 GLY A CA 1
ATOM 966 C C . GLY A 1 126 ? -0.874 -13.169 -5.002 1.00 80.19 126 GLY A C 1
ATOM 967 O O . GLY A 1 126 ? -1.550 -14.194 -4.970 1.00 80.19 126 GLY A O 1
ATOM 968 N N . GLY A 1 127 ? -0.603 -12.475 -3.892 1.00 83.19 127 GLY A N 1
ATOM 969 C CA . GLY A 1 127 ? -0.975 -12.938 -2.551 1.00 83.19 127 GLY A CA 1
ATOM 970 C C . GLY A 1 127 ? -2.477 -12.940 -2.280 1.00 83.19 127 GLY A C 1
ATOM 971 O O . GLY A 1 127 ? -2.934 -13.548 -1.317 1.00 83.19 127 GLY A O 1
ATOM 972 N N . THR A 1 128 ? -3.262 -12.297 -3.141 1.00 81.56 128 THR A N 1
ATOM 973 C CA . THR A 1 128 ? -4.729 -12.305 -3.063 1.00 81.56 128 THR A CA 1
ATOM 974 C C . THR A 1 128 ? -5.337 -13.645 -3.457 1.00 81.56 128 THR A C 1
ATOM 976 O O . THR A 1 128 ? -6.468 -13.937 -3.081 1.00 81.56 128 THR A O 1
ATOM 979 N N . SER A 1 129 ? -4.573 -14.473 -4.176 1.00 85.06 129 SER A N 1
ATOM 980 C CA . SER A 1 129 ? -4.973 -15.828 -4.559 1.00 85.06 129 SER A CA 1
ATOM 981 C C . SER A 1 129 ? -4.672 -16.873 -3.478 1.00 85.06 129 SER A C 1
ATOM 983 O O . SER A 1 129 ? -5.046 -18.033 -3.639 1.00 85.06 129 SER A O 1
ATOM 985 N N . GLU A 1 130 ? -4.021 -16.486 -2.377 1.00 87.06 130 GLU A N 1
ATOM 986 C CA . GLU A 1 130 ? -3.774 -17.377 -1.243 1.00 87.06 130 GLU A CA 1
ATOM 987 C C . GLU A 1 130 ? -5.047 -17.546 -0.404 1.00 87.06 130 GLU A C 1
ATOM 989 O O . GLU A 1 130 ? -5.687 -16.565 -0.016 1.00 87.06 130 GLU A O 1
ATOM 994 N N . GLY A 1 131 ? -5.412 -18.790 -0.076 1.00 85.38 131 GLY A N 1
ATOM 995 C CA . GLY A 1 131 ? -6.619 -19.075 0.714 1.00 85.38 131 GLY A CA 1
ATOM 996 C C . GLY A 1 131 ? -6.609 -18.390 2.085 1.00 85.38 131 GLY A C 1
ATOM 997 O O . GLY A 1 131 ? -7.629 -17.865 2.530 1.00 85.38 131 GLY A O 1
ATOM 998 N N . GLU A 1 132 ? -5.430 -18.302 2.705 1.00 86.38 132 GLU A N 1
ATOM 999 C CA . GLU A 1 132 ? -5.241 -17.658 4.006 1.00 86.38 132 GLU A CA 1
ATOM 1000 C C . GLU A 1 132 ? -5.599 -16.160 3.983 1.00 86.38 132 GLU A C 1
ATOM 1002 O O . GLU A 1 132 ? -6.174 -15.633 4.937 1.00 86.38 132 GLU A O 1
ATOM 1007 N N . THR A 1 133 ? -5.349 -15.484 2.857 1.00 87.00 133 THR A N 1
ATOM 1008 C CA . THR A 1 133 ? -5.730 -14.083 2.645 1.00 87.00 133 THR A CA 1
ATOM 1009 C C . THR A 1 133 ? -7.251 -13.912 2.744 1.00 87.00 133 THR A C 1
ATOM 1011 O O . THR A 1 133 ? -7.726 -13.010 3.437 1.00 87.00 133 THR A O 1
ATOM 1014 N N . TYR A 1 134 ? -8.028 -14.806 2.121 1.00 87.12 134 TYR A N 1
ATOM 1015 C CA . TYR A 1 134 ? -9.493 -14.790 2.201 1.00 87.12 134 TYR A CA 1
ATOM 1016 C C . TYR A 1 134 ? -10.008 -15.117 3.611 1.00 87.12 134 TYR A C 1
ATOM 1018 O O . TYR A 1 134 ? -10.909 -14.442 4.116 1.00 87.12 134 TYR A O 1
ATOM 1026 N N . GLU A 1 135 ? -9.433 -16.126 4.268 1.00 88.56 135 GLU A N 1
ATOM 1027 C CA . GLU A 1 135 ? -9.824 -16.524 5.625 1.00 88.56 135 GLU A CA 1
ATOM 1028 C C . GLU A 1 135 ? -9.643 -15.381 6.630 1.00 88.56 135 GLU A C 1
ATOM 1030 O O . GLU A 1 135 ? -10.562 -15.072 7.397 1.00 88.56 135 GLU A O 1
ATOM 1035 N N . ALA A 1 136 ? -8.498 -14.697 6.572 1.00 90.50 136 ALA A N 1
ATOM 1036 C CA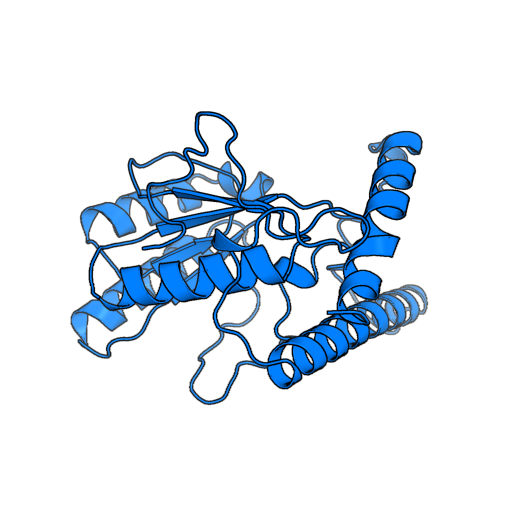 . ALA A 1 136 ? -8.199 -13.549 7.415 1.00 90.50 136 ALA A CA 1
ATOM 1037 C C . ALA A 1 136 ? -9.181 -12.388 7.188 1.00 90.50 136 ALA A C 1
ATOM 1039 O O . ALA A 1 136 ? -9.698 -11.815 8.149 1.00 90.50 136 ALA A O 1
ATOM 1040 N N . MET A 1 137 ? -9.500 -12.070 5.930 1.00 89.06 137 MET A N 1
ATOM 1041 C CA . MET A 1 137 ? -10.483 -11.034 5.590 1.00 89.06 137 MET A CA 1
ATOM 1042 C C . MET A 1 137 ? -11.875 -11.362 6.118 1.00 89.06 137 MET A C 1
ATOM 1044 O O . MET A 1 137 ? -12.542 -10.505 6.706 1.00 89.06 137 MET A O 1
ATOM 1048 N N . ASN A 1 138 ? -12.315 -12.605 5.921 1.00 88.81 138 ASN A N 1
ATOM 1049 C CA . ASN A 1 138 ? -13.617 -13.059 6.379 1.00 88.81 138 ASN A CA 1
ATOM 1050 C C . ASN A 1 138 ? -13.710 -13.001 7.912 1.00 88.81 138 ASN A C 1
ATOM 1052 O O . ASN A 1 138 ? -14.686 -12.481 8.452 1.00 88.81 138 ASN A O 1
ATOM 1056 N N . PHE A 1 139 ? -12.665 -13.443 8.619 1.00 91.81 139 PHE A N 1
ATOM 1057 C CA . PHE A 1 139 ? -12.584 -13.329 10.075 1.00 91.81 139 PHE A CA 1
ATOM 1058 C C . PHE A 1 139 ? -12.611 -11.865 10.528 1.00 91.81 139 PHE A C 1
ATOM 1060 O O . PHE A 1 139 ? -13.379 -11.498 11.420 1.00 91.81 139 PHE A O 1
ATOM 1067 N N . ALA A 1 140 ? -11.806 -11.005 9.899 1.00 91.75 140 ALA A N 1
ATOM 1068 C CA . ALA A 1 140 ? -11.739 -9.592 10.244 1.00 91.75 140 ALA A CA 1
ATOM 1069 C C . ALA A 1 140 ? -13.095 -8.898 10.088 1.00 91.75 140 ALA A C 1
ATOM 1071 O O . ALA A 1 140 ? -13.481 -8.097 10.945 1.00 91.75 140 ALA A O 1
ATOM 1072 N N . LYS A 1 141 ? -13.832 -9.231 9.021 1.00 90.06 141 LYS A N 1
ATOM 1073 C CA . LYS A 1 141 ? -15.182 -8.719 8.786 1.00 90.06 141 LYS A CA 1
ATOM 1074 C C . LYS A 1 141 ? -16.181 -9.265 9.803 1.00 90.06 141 LYS A C 1
ATOM 1076 O O . LYS A 1 141 ? -16.925 -8.475 10.376 1.00 90.06 141 LYS A O 1
ATOM 1081 N N . LEU A 1 142 ? -16.178 -10.575 10.056 1.00 90.75 142 LEU A N 1
ATOM 1082 C CA . LEU A 1 142 ? -17.075 -11.224 11.018 1.00 90.75 142 LEU A CA 1
ATOM 1083 C C . LEU A 1 142 ? -16.928 -10.642 12.430 1.00 90.75 142 LEU A C 1
ATOM 1085 O O . LEU A 1 142 ? -17.913 -10.487 13.148 1.00 90.75 142 LEU A O 1
ATOM 1089 N N . HIS A 1 143 ? -15.699 -10.312 12.822 1.00 91.94 143 HIS A N 1
ATOM 1090 C CA . HIS A 1 143 ? -15.386 -9.807 14.155 1.00 91.94 143 HIS A CA 1
ATOM 1091 C C . HIS A 1 143 ? -15.246 -8.284 14.232 1.00 91.94 143 HIS A C 1
ATOM 1093 O O . HIS A 1 143 ? -14.991 -7.767 15.322 1.00 91.94 143 HIS A O 1
ATOM 1099 N N . GLU A 1 144 ? -15.410 -7.568 13.116 1.00 92.31 144 GLU A N 1
ATOM 1100 C CA . GLU A 1 144 ? -15.267 -6.110 12.998 1.00 92.31 144 GLU A CA 1
ATOM 1101 C C . GLU A 1 144 ? -14.001 -5.589 13.702 1.00 92.31 144 GLU A C 1
ATOM 1103 O O . GLU A 1 144 ? -14.065 -4.738 14.596 1.00 92.31 144 GLU A O 1
ATOM 1108 N N . VAL A 1 145 ? -12.849 -6.184 13.389 1.00 93.12 145 VAL A N 1
ATOM 1109 C CA . VAL A 1 145 ? -11.565 -5.843 14.028 1.00 93.12 145 VAL A CA 1
ATOM 1110 C C . VAL A 1 145 ? -10.899 -4.635 13.350 1.00 93.12 145 VAL A C 1
ATOM 1112 O O . VAL A 1 145 ? -11.120 -4.411 12.158 1.00 93.12 145 VAL A O 1
ATOM 1115 N N . PRO A 1 146 ? -10.081 -3.851 14.082 1.00 92.62 146 PRO A N 1
ATOM 1116 C CA . PRO A 1 146 ? -9.452 -2.635 13.576 1.00 92.62 146 PRO A CA 1
ATOM 1117 C C . PRO A 1 146 ? -8.226 -2.936 12.696 1.00 92.62 146 PRO A C 1
ATOM 1119 O O . PR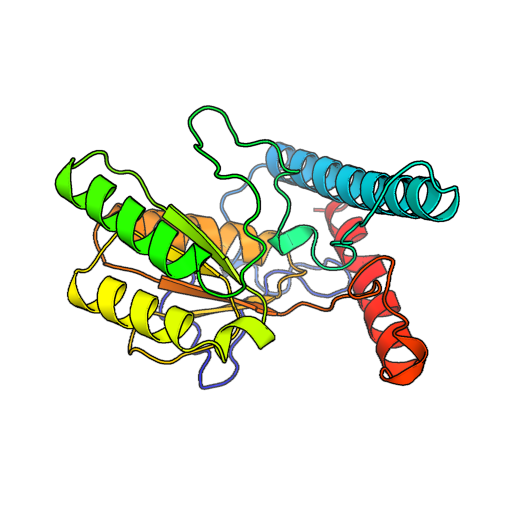O A 1 146 ? -7.083 -2.711 13.101 1.00 92.62 146 PRO A O 1
ATOM 1122 N N . VAL A 1 147 ? -8.459 -3.464 11.493 1.00 90.44 147 VAL A N 1
ATOM 1123 C CA . VAL A 1 147 ? -7.404 -3.790 10.522 1.00 90.44 147 VAL A CA 1
ATOM 1124 C C . VAL A 1 147 ? -7.630 -3.109 9.172 1.00 90.44 147 VAL A C 1
ATOM 1126 O O . VAL A 1 147 ? -8.750 -3.047 8.665 1.00 90.44 147 VAL A O 1
ATOM 1129 N N . VAL A 1 148 ? -6.544 -2.614 8.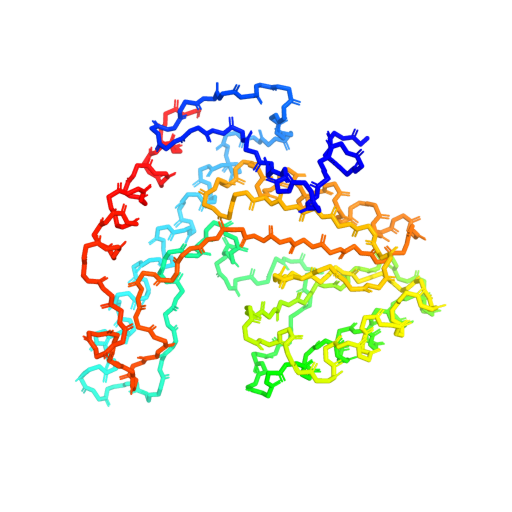584 1.00 88.50 148 VAL A N 1
ATOM 1130 C CA . VAL A 1 148 ? -6.468 -2.126 7.205 1.00 88.50 148 VAL A CA 1
ATOM 1131 C C . VAL A 1 148 ? -5.661 -3.134 6.400 1.00 88.50 148 VAL A C 1
ATOM 1133 O O . VAL A 1 148 ? -4.506 -3.413 6.729 1.00 88.50 148 VAL A O 1
ATOM 1136 N N . PHE A 1 149 ? -6.256 -3.665 5.340 1.00 87.25 149 PHE A N 1
ATOM 1137 C CA . PHE A 1 149 ? -5.565 -4.552 4.411 1.00 87.25 149 PHE A CA 1
ATOM 1138 C C . PHE A 1 149 ? -5.246 -3.787 3.123 1.00 87.25 149 PHE A C 1
ATOM 1140 O O . PHE A 1 149 ? -6.141 -3.191 2.518 1.00 87.25 149 PHE A O 1
ATOM 1147 N N . VAL A 1 150 ? -3.983 -3.816 2.704 1.00 82.06 150 VAL A N 1
ATOM 1148 C CA . VAL A 1 150 ? -3.484 -3.116 1.511 1.00 82.06 150 VAL A CA 1
ATOM 1149 C C . VAL A 1 150 ? -3.071 -4.137 0.451 1.00 82.06 150 VAL A C 1
ATOM 1151 O O . VAL A 1 150 ? -2.132 -4.903 0.681 1.00 82.06 150 VAL A O 1
ATOM 1154 N N . PHE A 1 151 ? -3.805 -4.199 -0.665 1.00 76.00 151 PHE A N 1
ATOM 1155 C CA . PHE A 1 151 ? -3.623 -5.173 -1.758 1.00 76.00 151 PHE A CA 1
ATOM 1156 C C . PHE A 1 151 ? -4.614 -4.923 -2.910 1.00 76.00 151 PHE A C 1
ATOM 1158 O O . PHE A 1 151 ? -5.471 -4.051 -2.830 1.00 76.00 151 PHE A O 1
ATOM 1165 N N . LYS A 1 152 ? -4.553 -5.755 -3.958 1.00 50.88 152 LYS A N 1
ATOM 1166 C CA . LYS A 1 152 ? -5.446 -5.738 -5.127 1.00 50.88 152 LYS A CA 1
ATOM 1167 C C . LYS A 1 152 ? -6.575 -6.784 -5.048 1.00 50.88 152 LYS A C 1
ATOM 1169 O O . LYS A 1 152 ? -6.447 -7.823 -5.683 1.00 50.88 152 LYS A O 1
ATOM 1174 N N . ALA A 1 153 ? -7.651 -6.581 -4.279 1.00 47.59 153 ALA A N 1
ATOM 1175 C CA . ALA A 1 153 ? -8.900 -7.357 -4.452 1.00 47.59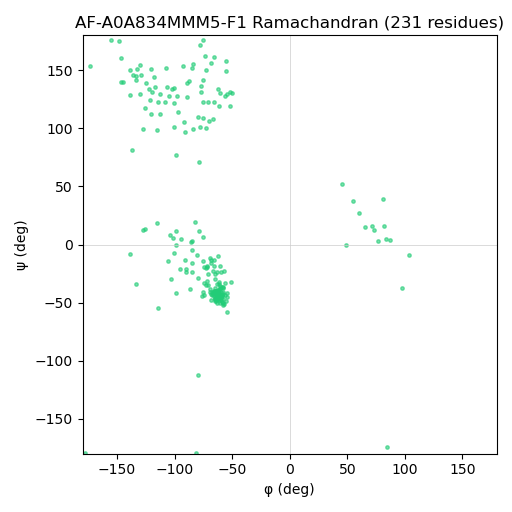 153 ALA A CA 1
ATOM 1176 C C . ALA A 1 153 ? -10.089 -6.876 -3.590 1.00 47.59 153 ALA A C 1
ATOM 1178 O O . ALA A 1 153 ? -9.936 -6.350 -2.490 1.00 47.59 153 ALA A O 1
ATOM 1179 N N . ILE A 1 154 ? -11.303 -7.146 -4.085 1.00 51.75 154 ILE A N 1
ATOM 1180 C CA . ILE A 1 154 ? -12.593 -6.917 -3.417 1.00 51.75 154 ILE A CA 1
ATOM 1181 C C . ILE A 1 154 ? -13.287 -8.280 -3.301 1.00 51.75 154 ILE A C 1
ATOM 1183 O O . ILE A 1 154 ? -13.648 -8.858 -4.321 1.00 51.75 154 ILE A O 1
ATOM 1187 N N . ALA A 1 155 ? -13.462 -8.818 -2.087 1.00 50.03 155 ALA A N 1
ATOM 1188 C CA . ALA A 1 155 ? -14.037 -10.164 -1.918 1.00 50.03 155 ALA A CA 1
ATOM 1189 C C . ALA A 1 155 ? -15.136 -10.286 -0.845 1.00 50.03 155 ALA A C 1
ATOM 1191 O O . ALA A 1 155 ? -16.073 -11.057 -1.021 1.00 50.03 155 ALA A O 1
ATOM 1192 N N . THR A 1 156 ? -15.069 -9.539 0.263 1.00 58.44 156 THR A N 1
ATOM 1193 C CA . THR A 1 156 ? -15.822 -9.893 1.490 1.00 58.44 156 THR A CA 1
ATOM 1194 C C . THR A 1 156 ? -16.903 -8.889 1.915 1.00 58.44 156 THR A C 1
ATOM 1196 O O . THR A 1 156 ? -17.304 -8.872 3.078 1.00 58.44 156 THR A O 1
ATOM 1199 N N . GLY A 1 157 ? -17.361 -8.001 1.023 1.00 60.38 157 GLY A N 1
ATOM 1200 C CA . GLY A 1 157 ? -18.329 -6.941 1.375 1.00 60.38 157 GLY A CA 1
ATOM 1201 C C . GLY A 1 157 ? -17.783 -5.891 2.359 1.00 60.38 157 GLY A C 1
ATOM 1202 O O . GLY A 1 157 ? -18.542 -5.145 2.978 1.00 60.38 157 GLY A O 1
ATOM 1203 N N . THR A 1 158 ? -16.463 -5.853 2.533 1.00 77.62 158 THR A N 1
ATOM 1204 C CA . THR A 1 158 ? -15.735 -4.839 3.300 1.00 77.62 158 THR A CA 1
ATOM 1205 C C . THR A 1 158 ? -15.669 -3.540 2.491 1.00 77.62 158 THR A C 1
ATOM 1207 O O . THR A 1 158 ? -15.472 -3.615 1.273 1.00 77.62 158 THR A O 1
ATOM 1210 N N . PRO A 1 159 ? -15.803 -2.354 3.122 1.00 83.81 159 PRO A N 1
ATOM 1211 C CA . PRO A 1 159 ? -15.529 -1.090 2.447 1.00 83.81 159 PRO A CA 1
ATOM 1212 C C . PRO A 1 159 ? -14.163 -1.135 1.758 1.00 83.81 159 PRO A C 1
ATOM 1214 O O . PRO A 1 159 ? -13.173 -1.547 2.363 1.00 83.81 159 PRO A O 1
ATOM 1217 N N . SER A 1 160 ? -14.125 -0.742 0.491 1.00 86.50 160 SER A N 1
ATOM 1218 C CA . SER A 1 160 ? -12.924 -0.794 -0.338 1.00 86.50 160 SER A CA 1
ATOM 1219 C C . SER A 1 160 ? -12.734 0.519 -1.079 1.00 86.50 160 SER A C 1
ATOM 1221 O O . SER A 1 160 ? -13.701 1.230 -1.359 1.00 86.50 160 SER A O 1
ATOM 1223 N N . ILE A 1 161 ? -11.479 0.852 -1.359 1.00 89.69 161 ILE A N 1
ATOM 1224 C CA . ILE A 1 161 ? -11.109 2.034 -2.127 1.00 89.69 161 ILE A CA 1
ATOM 1225 C C . ILE A 1 161 ? -9.864 1.743 -2.957 1.00 89.69 161 ILE A C 1
ATOM 1227 O O . ILE A 1 161 ? -8.940 1.087 -2.479 1.00 89.69 161 ILE A O 1
ATOM 1231 N N . LYS A 1 162 ? -9.848 2.241 -4.192 1.00 90.81 162 LYS A N 1
ATOM 1232 C CA . LYS A 1 162 ? -8.696 2.186 -5.092 1.00 90.81 162 LYS A CA 1
ATOM 1233 C C . LYS A 1 162 ? -8.068 3.574 -5.195 1.00 90.81 162 LYS A C 1
ATOM 1235 O O . LYS A 1 162 ? -8.784 4.567 -5.320 1.00 90.81 162 LYS A O 1
ATOM 1240 N N . VAL A 1 163 ? -6.747 3.650 -5.121 1.00 89.12 163 VAL A N 1
ATOM 1241 C CA . VAL A 1 163 ? -5.955 4.885 -5.165 1.00 89.12 163 VAL A CA 1
ATOM 1242 C C . VAL A 1 163 ? -4.788 4.716 -6.131 1.00 89.12 163 VAL A C 1
ATOM 1244 O O . VAL A 1 163 ? -4.236 3.623 -6.242 1.00 89.12 163 VAL A O 1
ATOM 1247 N N . ASP A 1 164 ? -4.413 5.782 -6.836 1.00 89.25 164 ASP A N 1
ATOM 1248 C CA . ASP A 1 164 ? -3.184 5.799 -7.632 1.00 89.25 164 ASP A CA 1
ATOM 1249 C C . ASP A 1 164 ? -1.996 5.724 -6.674 1.00 89.25 164 ASP A C 1
ATOM 1251 O O . ASP A 1 164 ? -1.706 6.665 -5.939 1.00 89.25 164 ASP A O 1
ATOM 1255 N N . GLY A 1 165 ? -1.333 4.569 -6.657 1.00 83.19 165 GLY A N 1
ATOM 1256 C CA . GLY A 1 165 ? -0.248 4.250 -5.736 1.00 83.19 165 GLY A CA 1
ATOM 1257 C C . GLY A 1 165 ? 1.000 5.104 -5.939 1.00 83.19 165 GLY A C 1
ATOM 1258 O O . GLY A 1 165 ? 1.858 5.114 -5.060 1.00 83.19 165 GLY A O 1
ATOM 1259 N N . ASN A 1 166 ? 1.085 5.833 -7.055 1.00 83.69 166 ASN A N 1
ATOM 1260 C CA . ASN A 1 166 ? 2.192 6.730 -7.370 1.00 83.69 166 ASN A CA 1
ATOM 1261 C C . ASN A 1 166 ? 1.836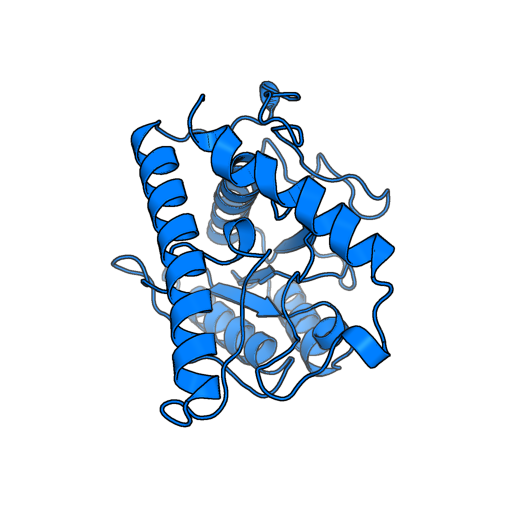 8.205 -7.090 1.00 83.69 166 ASN A C 1
ATOM 1263 O O . ASN A 1 166 ? 2.707 9.067 -7.165 1.00 83.69 166 ASN A O 1
ATOM 1267 N N . ASP A 1 167 ? 0.579 8.512 -6.762 1.00 87.69 167 ASP A N 1
ATOM 1268 C CA . ASP A 1 167 ? 0.138 9.824 -6.288 1.00 87.69 167 ASP A CA 1
ATOM 1269 C C . ASP A 1 167 ? 0.207 9.864 -4.754 1.00 87.69 167 ASP A C 1
ATOM 1271 O O . ASP A 1 167 ? -0.701 9.418 -4.045 1.00 87.69 167 ASP A O 1
ATOM 1275 N N . TYR A 1 168 ? 1.304 10.410 -4.220 1.00 84.75 168 TYR A N 1
ATOM 1276 C CA . TYR A 1 168 ? 1.522 10.478 -2.773 1.00 84.75 168 TYR A CA 1
ATOM 1277 C C . TYR A 1 168 ? 0.405 11.242 -2.039 1.00 84.75 168 TYR A C 1
ATOM 1279 O O . TYR A 1 168 ? 0.015 10.852 -0.935 1.00 84.75 168 TYR A O 1
ATOM 1287 N N . LEU A 1 169 ? -0.145 12.302 -2.642 1.00 88.81 169 LEU A N 1
ATOM 1288 C CA . LEU A 1 169 ? -1.196 13.121 -2.032 1.00 88.81 169 LEU A CA 1
ATOM 1289 C C . LEU A 1 169 ? -2.515 12.349 -1.937 1.00 88.81 169 LEU A C 1
ATOM 1291 O O . LEU A 1 169 ? -3.200 12.407 -0.911 1.00 88.81 169 LEU A O 1
ATOM 1295 N N . ALA A 1 170 ? -2.851 11.585 -2.974 1.00 89.44 170 ALA A N 1
ATOM 1296 C CA . ALA A 1 170 ? -3.990 10.680 -2.950 1.00 89.44 170 ALA A CA 1
ATOM 1297 C C . ALA A 1 170 ? -3.793 9.575 -1.902 1.00 89.44 170 ALA A C 1
ATOM 1299 O O . ALA A 1 170 ? -4.672 9.373 -1.059 1.00 89.44 170 ALA A O 1
ATOM 1300 N N . CYS A 1 171 ? -2.627 8.920 -1.894 1.00 85.31 171 CYS A N 1
ATOM 1301 C CA . CYS A 1 171 ? -2.278 7.878 -0.929 1.00 85.31 171 CYS A CA 1
ATOM 1302 C C . CYS A 1 171 ? -2.424 8.373 0.514 1.00 85.31 171 CYS A C 1
ATOM 1304 O O . CYS A 1 171 ? -3.222 7.826 1.279 1.00 85.31 171 CYS A O 1
ATOM 1306 N N . ILE A 1 172 ? -1.717 9.440 0.899 1.00 85.12 172 ILE A N 1
ATOM 1307 C CA . ILE A 1 172 ? -1.739 9.925 2.286 1.00 85.12 172 ILE A CA 1
ATOM 1308 C C . ILE A 1 172 ? -3.133 10.404 2.708 1.00 85.12 172 ILE A C 1
ATOM 1310 O O . ILE A 1 172 ? -3.531 10.214 3.859 1.00 85.12 172 ILE A O 1
ATOM 1314 N N . GLY A 1 173 ? -3.903 10.985 1.784 1.00 88.88 173 GLY A N 1
ATOM 1315 C CA . GLY A 1 173 ? -5.285 11.384 2.024 1.00 88.88 173 GLY A CA 1
ATOM 1316 C C . GLY A 1 173 ? -6.196 10.203 2.332 1.00 88.88 173 GLY A C 1
ATOM 1317 O O . GLY A 1 173 ? -6.887 10.213 3.356 1.00 88.88 173 GLY A O 1
ATOM 1318 N N . VAL A 1 174 ? -6.150 9.173 1.485 1.00 90.25 174 VAL A N 1
ATOM 1319 C CA . VAL A 1 174 ? -6.910 7.934 1.668 1.00 90.25 174 VAL A CA 1
ATOM 1320 C C . VAL A 1 174 ? -6.502 7.247 2.968 1.00 90.25 174 VAL A C 1
ATOM 1322 O O . VAL A 1 174 ? -7.367 6.956 3.792 1.00 90.25 174 VAL A O 1
ATOM 1325 N N . PHE A 1 175 ? -5.204 7.050 3.214 1.00 88.94 175 PHE A N 1
ATOM 1326 C CA . PHE A 1 175 ? -4.727 6.363 4.416 1.00 88.94 175 PHE A CA 1
ATOM 1327 C C . PHE A 1 175 ? -5.091 7.101 5.710 1.00 88.94 175 PHE A C 1
ATOM 1329 O O . PHE A 1 175 ? -5.523 6.447 6.660 1.00 88.94 175 PHE A O 1
ATOM 1336 N N . LYS A 1 176 ? -4.993 8.441 5.761 1.00 88.12 176 LYS A N 1
ATOM 1337 C CA . LYS A 1 176 ? -5.419 9.225 6.940 1.00 88.12 176 LYS A CA 1
ATOM 1338 C C . LYS A 1 176 ? -6.900 8.983 7.261 1.00 88.12 176 LYS A C 1
ATOM 1340 O O . LYS A 1 176 ? -7.235 8.698 8.410 1.00 88.12 176 LYS A O 1
ATOM 1345 N N . GLU A 1 177 ? -7.774 9.037 6.255 1.00 91.38 177 GLU A N 1
ATOM 1346 C CA . GLU A 1 177 ? -9.214 8.810 6.439 1.00 91.38 177 GLU A CA 1
ATOM 1347 C C . GLU A 1 177 ? -9.549 7.356 6.792 1.00 91.38 177 GLU A C 1
ATOM 1349 O O . GLU A 1 177 ? -10.362 7.108 7.683 1.00 91.38 177 GLU A O 1
ATOM 1354 N N . VAL A 1 178 ? -8.912 6.390 6.127 1.00 89.75 178 VAL A N 1
ATOM 1355 C CA . VAL A 1 178 ? -9.117 4.958 6.374 1.00 89.75 178 VAL A CA 1
ATOM 1356 C C . VAL A 1 178 ? -8.684 4.583 7.787 1.00 89.75 178 VAL A C 1
ATOM 1358 O O . VAL A 1 178 ? -9.436 3.927 8.506 1.00 89.75 178 VAL A O 1
ATOM 1361 N N . VAL A 1 179 ? -7.507 5.033 8.226 1.00 88.31 179 VAL A N 1
ATOM 1362 C CA . VAL A 1 179 ? -7.023 4.774 9.588 1.00 88.31 179 VAL A CA 1
ATOM 1363 C C . VAL A 1 179 ? -7.967 5.379 10.622 1.00 88.31 179 VAL A C 1
ATOM 1365 O O . VAL A 1 179 ? -8.268 4.718 11.613 1.00 88.31 179 VAL A O 1
ATOM 1368 N N . GLU A 1 180 ? -8.465 6.600 10.410 1.00 89.25 180 GLU A N 1
ATOM 1369 C CA . GLU A 1 180 ? -9.441 7.225 11.309 1.00 89.25 180 GLU A CA 1
ATOM 1370 C C . GLU A 1 180 ? -10.768 6.447 11.343 1.00 89.25 180 GLU A C 1
ATOM 1372 O O . GLU A 1 180 ? -11.298 6.169 12.421 1.00 89.25 180 GLU A O 1
ATOM 1377 N N . TYR A 1 181 ? -11.277 6.027 10.183 1.00 90.06 181 TYR A N 1
ATOM 1378 C CA . TYR A 1 181 ? -12.489 5.216 10.069 1.00 90.06 181 TYR A CA 1
ATOM 1379 C C . TYR A 1 181 ? -12.372 3.903 10.854 1.00 90.06 181 TYR A C 1
ATOM 1381 O O . TYR A 1 181 ? -13.237 3.596 11.680 1.00 90.06 181 TYR A O 1
ATOM 1389 N N . VAL A 1 182 ? -11.282 3.163 10.643 1.00 88.56 182 VAL A N 1
ATOM 1390 C CA . VAL A 1 182 ? -11.015 1.886 11.316 1.00 88.56 182 VAL A CA 1
ATOM 1391 C C . VAL A 1 182 ? -10.802 2.092 12.819 1.00 88.56 182 VAL A C 1
ATOM 1393 O O . VAL A 1 182 ? -11.360 1.351 13.631 1.00 88.56 182 VAL A O 1
ATOM 1396 N N . ARG A 1 183 ? -10.061 3.136 13.216 1.00 88.19 183 ARG A N 1
ATOM 1397 C CA . ARG A 1 183 ? -9.812 3.486 14.626 1.00 88.19 183 ARG A CA 1
ATOM 1398 C C . ARG A 1 183 ? -11.095 3.798 15.389 1.00 88.19 183 ARG A C 1
ATOM 1400 O O . ARG A 1 183 ? -11.210 3.439 16.557 1.00 88.19 183 ARG A O 1
ATOM 1407 N N . ASN A 1 184 ? -12.067 4.417 14.724 1.00 91.62 184 ASN A N 1
ATOM 1408 C CA . ASN A 1 184 ? -13.381 4.725 15.289 1.00 91.62 184 ASN A CA 1
ATOM 1409 C C . ASN A 1 184 ? -14.304 3.496 15.407 1.00 91.62 184 ASN A C 1
ATOM 1411 O O . ASN A 1 184 ? -15.466 3.638 15.780 1.00 91.62 184 ASN A O 1
ATOM 1415 N N . GLY A 1 185 ? -13.801 2.289 15.119 1.00 87.50 185 GLY A N 1
ATOM 1416 C CA . GLY A 1 185 ? -14.525 1.038 15.332 1.00 87.50 185 GLY A CA 1
ATOM 1417 C C . GLY A 1 185 ? -15.507 0.683 14.220 1.00 87.50 185 GLY A C 1
ATOM 1418 O O . GLY A 1 185 ? -16.344 -0.189 14.419 1.00 87.50 185 GLY A O 1
ATOM 1419 N N . ASN A 1 186 ? -15.398 1.307 13.045 1.00 90.12 186 ASN A N 1
ATOM 1420 C CA . ASN A 1 186 ? -16.299 1.049 11.917 1.00 90.12 186 ASN A CA 1
ATOM 1421 C C . ASN A 1 186 ? -15.964 -0.244 11.136 1.00 90.12 186 ASN A C 1
ATOM 1423 O O . ASN A 1 186 ? -16.496 -0.482 10.052 1.00 90.12 186 ASN A O 1
ATOM 1427 N N . GLY A 1 187 ? -15.090 -1.089 11.690 1.00 87.75 187 GLY A N 1
ATOM 1428 C CA . GLY A 1 187 ? -14.642 -2.338 11.082 1.00 87.75 187 GLY A CA 1
ATOM 1429 C C . GLY A 1 187 ? -13.479 -2.159 10.100 1.00 87.75 187 GLY A C 1
ATOM 1430 O O . GLY A 1 187 ? -12.914 -1.069 10.010 1.00 87.75 187 GLY A O 1
ATOM 1431 N N . PRO A 1 188 ? -13.085 -3.240 9.401 1.00 89.81 188 PRO A N 1
ATOM 1432 C CA . PRO A 1 188 ? -11.935 -3.229 8.506 1.00 89.81 188 PRO A CA 1
ATOM 1433 C C . PRO A 1 188 ? -12.206 -2.478 7.199 1.00 89.81 188 PRO A C 1
ATOM 1435 O O . PRO A 1 188 ? -13.357 -2.292 6.800 1.00 89.81 188 PRO A O 1
ATOM 1438 N N . VAL A 1 189 ? -11.129 -2.102 6.508 1.00 88.31 189 VAL A N 1
ATOM 1439 C CA . VAL A 1 189 ? -11.166 -1.461 5.184 1.00 88.31 189 VAL A CA 1
ATOM 1440 C C . VAL A 1 189 ? -10.106 -2.072 4.268 1.00 88.31 189 VAL A C 1
ATOM 1442 O O . VAL A 1 189 ? -9.018 -2.438 4.724 1.00 88.31 189 VAL A O 1
ATOM 1445 N N . PHE A 1 190 ? -10.425 -2.159 2.976 1.00 86.88 190 PHE A N 1
ATOM 1446 C CA . PHE A 1 190 ? -9.497 -2.538 1.911 1.00 86.88 190 PHE A CA 1
ATOM 1447 C C . PHE A 1 190 ? -9.014 -1.317 1.133 1.00 86.88 190 PHE A C 1
ATOM 1449 O O . PHE A 1 190 ? -9.818 -0.472 0.738 1.00 86.88 190 PHE A O 1
ATOM 1456 N N . VAL A 1 191 ? -7.706 -1.246 0.889 1.00 87.38 191 VAL A N 1
ATOM 1457 C CA . VAL A 1 191 ? -7.082 -0.195 0.078 1.00 87.38 191 VAL A CA 1
ATOM 1458 C C . VAL A 1 191 ? -6.263 -0.840 -1.038 1.00 87.38 191 VAL A C 1
ATOM 1460 O O . VAL A 1 191 ? -5.299 -1.555 -0.766 1.00 87.38 191 VAL A O 1
ATOM 1463 N N . GLU A 1 192 ? -6.634 -0.576 -2.289 1.00 87.38 192 GLU A N 1
ATOM 1464 C CA . GLU A 1 192 ? -5.867 -0.962 -3.475 1.00 87.38 192 GLU A CA 1
ATOM 1465 C C . GLU A 1 192 ? -5.009 0.211 -3.941 1.00 87.38 192 GLU A C 1
ATOM 1467 O O . GLU A 1 192 ? -5.536 1.218 -4.406 1.00 87.38 192 GLU A O 1
ATOM 1472 N N . CYS A 1 193 ? -3.689 0.063 -3.846 1.00 84.44 193 CYS A N 1
ATOM 1473 C CA . CYS A 1 193 ? -2.734 1.001 -4.430 1.00 84.44 193 CYS A CA 1
ATOM 1474 C C . CYS A 1 193 ? -2.367 0.529 -5.843 1.00 84.44 193 CYS A C 1
ATOM 1476 O O . CYS A 1 193 ? -1.631 -0.445 -6.008 1.00 84.44 193 CYS A O 1
ATOM 1478 N N . GLU A 1 194 ? -2.889 1.205 -6.864 1.00 86.00 194 GLU A N 1
ATOM 1479 C CA . GLU A 1 194 ? -2.575 0.930 -8.266 1.00 86.00 194 GLU A CA 1
ATOM 1480 C C . GLU A 1 194 ? -1.178 1.462 -8.598 1.00 86.00 194 GLU A C 1
ATOM 1482 O O . GLU A 1 194 ? -0.960 2.668 -8.648 1.00 86.00 194 GLU A O 1
ATOM 1487 N N . THR A 1 195 ? -0.218 0.562 -8.791 1.00 83.69 195 THR A N 1
ATOM 1488 C CA . THR A 1 195 ? 1.193 0.897 -9.029 1.00 83.69 195 THR A CA 1
ATOM 1489 C C . THR A 1 195 ? 1.857 -0.143 -9.938 1.00 83.69 195 THR A C 1
ATOM 1491 O O . THR A 1 195 ? 1.256 -1.171 -10.273 1.00 83.69 195 THR A O 1
ATOM 1494 N N . TYR A 1 196 ? 3.113 0.094 -10.323 1.00 81.94 196 TYR A N 1
ATOM 1495 C CA . TYR A 1 196 ? 3.890 -0.779 -11.191 1.00 81.94 196 TYR A CA 1
ATOM 1496 C C . TYR A 1 196 ? 5.278 -1.078 -10.610 1.00 81.94 196 TYR A C 1
ATOM 1498 O O . TYR A 1 196 ? 6.041 -0.186 -10.260 1.00 81.94 196 TYR A O 1
ATOM 1506 N N . ARG A 1 197 ? 5.649 -2.366 -10.541 1.00 80.94 197 ARG A N 1
ATOM 1507 C CA . ARG A 1 197 ? 6.996 -2.784 -10.116 1.00 80.94 197 ARG A CA 1
ATOM 1508 C C . ARG A 1 197 ? 7.981 -2.587 -11.262 1.00 80.94 197 ARG A C 1
ATOM 1510 O O . ARG A 1 197 ? 8.056 -3.438 -12.154 1.00 80.94 197 ARG A O 1
ATOM 1517 N N . LEU A 1 198 ? 8.766 -1.519 -11.228 1.00 81.50 198 LEU A N 1
ATOM 1518 C CA . LEU A 1 198 ? 9.713 -1.194 -12.300 1.00 81.50 198 LEU A CA 1
ATOM 1519 C C . LEU A 1 198 ? 10.947 -2.096 -12.281 1.00 81.50 198 LEU A C 1
ATOM 1521 O O . LEU A 1 198 ? 11.461 -2.464 -13.340 1.00 81.50 198 LEU A O 1
ATOM 1525 N N . GLY A 1 199 ? 11.368 -2.507 -11.083 1.00 78.12 199 GLY A N 1
ATOM 1526 C CA . GLY A 1 199 ? 12.435 -3.480 -10.875 1.00 78.12 199 GLY A CA 1
ATOM 1527 C C . GLY A 1 199 ? 12.039 -4.937 -11.158 1.00 78.12 199 GLY A C 1
ATOM 1528 O O . GLY A 1 199 ? 10.882 -5.282 -11.430 1.00 78.12 199 GLY A O 1
ATOM 1529 N N . ALA A 1 200 ? 13.034 -5.818 -11.056 1.00 84.12 200 ALA A N 1
ATOM 1530 C CA . ALA A 1 200 ? 12.826 -7.263 -11.017 1.00 84.12 200 ALA A CA 1
ATOM 1531 C C . ALA A 1 200 ? 12.078 -7.675 -9.733 1.00 84.12 200 ALA A C 1
ATOM 1533 O O . ALA A 1 200 ? 12.056 -6.932 -8.753 1.00 84.12 200 ALA A O 1
ATOM 1534 N N . HIS A 1 201 ? 11.478 -8.869 -9.715 1.00 83.69 201 HIS A N 1
ATOM 1535 C CA . HIS A 1 201 ? 10.827 -9.407 -8.513 1.00 83.69 201 HIS A CA 1
ATOM 1536 C C . HIS A 1 201 ? 11.789 -9.518 -7.326 1.00 83.69 201 HIS A C 1
ATOM 1538 O O . HIS A 1 201 ? 11.425 -9.223 -6.192 1.00 83.69 201 HIS A O 1
ATOM 1544 N N . SER A 1 202 ? 13.013 -9.949 -7.605 1.00 84.81 202 SER A N 1
ATOM 1545 C CA . SER A 1 202 ? 14.111 -10.046 -6.654 1.00 84.81 202 SER A CA 1
ATOM 1546 C C . SER A 1 202 ? 15.431 -9.986 -7.413 1.00 84.81 202 SER A C 1
ATOM 1548 O O . SER A 1 202 ? 15.458 -10.039 -8.644 1.00 84.81 202 SER A O 1
ATOM 1550 N N . SER A 1 203 ? 16.544 -9.977 -6.686 1.00 84.06 203 SER A N 1
ATOM 1551 C CA .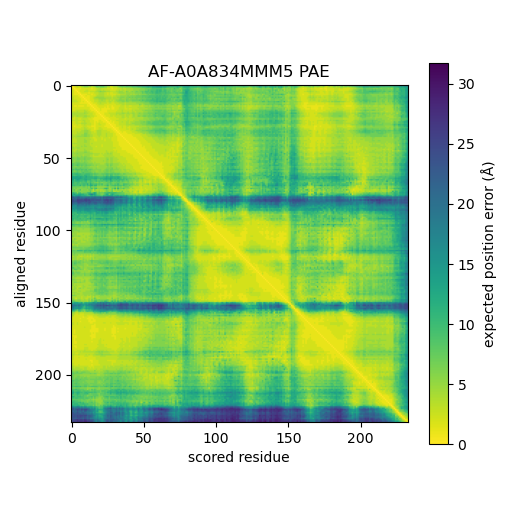 SER A 1 203 ? 17.868 -10.150 -7.286 1.00 84.06 203 SER A CA 1
ATOM 1552 C C . SER A 1 203 ? 18.084 -11.501 -7.990 1.00 84.06 203 SER A C 1
ATOM 1554 O O . SER A 1 203 ? 19.088 -11.672 -8.677 1.00 84.06 203 SER A O 1
ATOM 1556 N N . SER A 1 204 ? 17.165 -12.457 -7.826 1.00 86.12 204 SER A N 1
ATOM 1557 C CA . SER A 1 204 ? 17.196 -13.776 -8.477 1.00 86.12 204 SER A CA 1
ATOM 1558 C C . SER A 1 204 ? 16.249 -13.881 -9.679 1.00 86.12 204 SER A C 1
ATOM 1560 O O . SER A 1 204 ? 16.080 -14.963 -10.233 1.00 86.12 204 SER A O 1
ATOM 1562 N N . ASP A 1 205 ? 15.606 -12.779 -10.062 1.00 89.00 205 ASP A N 1
ATOM 1563 C CA . ASP A 1 205 ? 14.614 -12.727 -11.130 1.00 89.00 205 ASP A CA 1
ATOM 1564 C C . ASP A 1 205 ? 15.151 -12.023 -12.386 1.00 89.00 205 ASP A C 1
ATOM 1566 O O . ASP A 1 205 ? 16.002 -11.135 -12.304 1.00 89.00 205 ASP A O 1
ATOM 1570 N N . ASN A 1 206 ? 14.625 -12.400 -13.554 1.00 90.06 206 ASN A N 1
ATOM 1571 C CA . ASN A 1 206 ? 14.918 -11.747 -14.826 1.00 90.06 206 ASN A CA 1
ATOM 1572 C C . ASN A 1 206 ? 13.612 -11.354 -15.541 1.00 90.06 206 ASN A C 1
ATOM 1574 O O . ASN A 1 206 ? 13.023 -12.201 -16.211 1.00 90.06 206 ASN A O 1
ATOM 1578 N N . PRO A 1 207 ? 13.165 -10.088 -15.460 1.00 87.56 207 PRO A N 1
ATOM 1579 C CA . PRO A 1 207 ? 11.911 -9.660 -16.073 1.00 87.56 207 PRO A CA 1
ATOM 1580 C C . PRO A 1 207 ? 11.921 -9.697 -17.605 1.00 87.56 207 PRO A C 1
ATOM 1582 O O . PRO A 1 207 ? 10.855 -9.853 -18.197 1.00 87.56 207 PRO A O 1
ATOM 1585 N N . ASP A 1 208 ? 13.087 -9.637 -18.260 1.00 88.12 208 ASP A N 1
ATOM 1586 C CA . ASP A 1 208 ? 13.188 -9.636 -19.729 1.00 88.12 208 ASP A CA 1
ATOM 1587 C C . ASP A 1 208 ? 12.609 -10.907 -20.377 1.00 88.12 208 ASP A C 1
ATOM 1589 O O . ASP A 1 208 ? 12.318 -10.911 -21.573 1.00 88.12 208 ASP A O 1
ATOM 1593 N N . VAL A 1 209 ? 12.447 -11.997 -19.616 1.00 92.19 209 VAL A N 1
ATOM 1594 C CA . VAL A 1 209 ? 11.916 -13.264 -20.145 1.00 92.19 209 VAL A CA 1
ATOM 1595 C C . VAL A 1 209 ? 10.386 -13.324 -20.159 1.00 92.19 209 VAL A C 1
ATOM 1597 O O . VAL A 1 209 ? 9.832 -14.199 -20.820 1.00 92.19 209 VAL A O 1
ATOM 1600 N N . TYR A 1 210 ? 9.697 -12.434 -19.434 1.00 89.19 210 TYR A N 1
ATOM 1601 C CA . TYR A 1 210 ? 8.235 -12.483 -19.277 1.00 89.19 210 TYR A CA 1
ATOM 1602 C C . TYR A 1 210 ? 7.532 -11.117 -19.348 1.00 89.19 210 TYR A C 1
ATOM 1604 O O . TYR A 1 210 ? 6.301 -11.071 -19.370 1.00 89.19 210 TYR A O 1
ATOM 1612 N N . ARG A 1 211 ? 8.273 -10.002 -19.383 1.00 89.56 211 ARG A N 1
ATOM 1613 C CA . ARG A 1 211 ? 7.724 -8.643 -19.442 1.00 89.56 211 ARG A CA 1
ATOM 1614 C C . ARG A 1 211 ? 8.050 -7.972 -20.785 1.00 89.56 211 ARG A C 1
ATOM 1616 O O . ARG A 1 211 ? 9.219 -7.920 -21.164 1.00 89.56 211 ARG A O 1
ATOM 1623 N N . PRO A 1 212 ? 7.051 -7.402 -21.480 1.00 89.19 212 PRO A N 1
ATOM 1624 C CA . PRO A 1 212 ? 7.287 -6.567 -22.657 1.00 89.19 212 PRO A CA 1
ATOM 1625 C C . PRO A 1 212 ? 8.100 -5.305 -22.316 1.00 89.19 212 PRO A C 1
ATOM 1627 O O . PRO A 1 212 ? 7.820 -4.626 -21.324 1.00 89.19 212 PRO A O 1
ATOM 1630 N N . LYS A 1 213 ? 9.121 -4.998 -23.128 1.00 83.56 213 LYS A N 1
ATOM 1631 C CA . LYS A 1 213 ? 10.044 -3.869 -22.892 1.00 83.56 213 LYS A CA 1
ATOM 1632 C C . LYS A 1 213 ? 9.400 -2.502 -23.11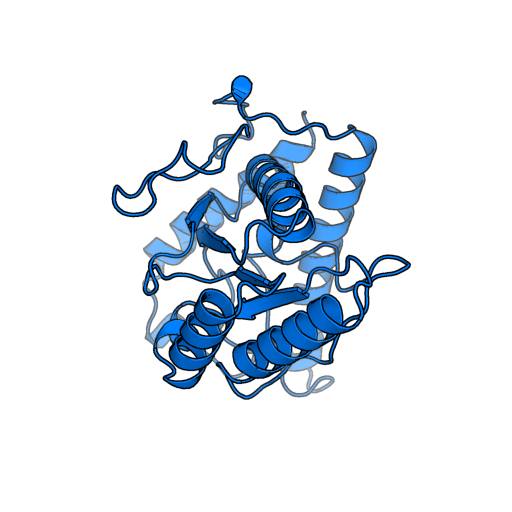5 1.00 83.56 213 LYS A C 1
ATOM 1634 O O . LYS A 1 213 ? 9.725 -1.560 -22.406 1.00 83.56 213 LYS A O 1
ATOM 1639 N N . ASP A 1 214 ? 8.492 -2.416 -24.079 1.00 85.94 214 ASP A N 1
ATOM 1640 C CA . ASP A 1 214 ? 7.661 -1.244 -24.363 1.00 85.94 214 ASP A CA 1
ATOM 1641 C C . ASP A 1 214 ? 6.845 -0.841 -23.136 1.00 85.94 214 ASP A C 1
ATOM 1643 O O . ASP A 1 214 ? 6.978 0.280 -22.656 1.00 85.94 214 ASP A O 1
ATOM 1647 N N . LYS A 1 215 ? 6.123 -1.793 -22.538 1.00 80.06 215 LYS A N 1
ATOM 1648 C CA . LYS A 1 215 ? 5.344 -1.541 -21.324 1.00 80.06 215 LYS A CA 1
ATOM 1649 C C . LYS A 1 215 ? 6.219 -1.092 -20.152 1.00 80.06 215 LYS A C 1
ATOM 1651 O O . LYS A 1 215 ? 5.822 -0.246 -19.367 1.00 80.06 215 LYS A O 1
ATOM 1656 N N . GLN A 1 216 ? 7.415 -1.661 -20.000 1.00 79.19 216 GLN A N 1
ATOM 1657 C CA . GLN A 1 216 ? 8.331 -1.217 -18.948 1.00 79.19 216 GLN A CA 1
ATOM 1658 C C . GLN A 1 216 ? 8.819 0.219 -19.175 1.00 79.19 216 GLN A C 1
ATOM 1660 O O . GLN A 1 216 ? 8.936 0.963 -18.206 1.00 79.19 216 GLN A O 1
ATOM 1665 N N . GLN A 1 217 ? 9.105 0.595 -20.422 1.00 79.62 217 GLN A N 1
ATOM 1666 C CA . GLN A 1 217 ? 9.535 1.949 -20.757 1.00 79.62 217 GLN A CA 1
ATOM 1667 C C . GLN A 1 217 ? 8.410 2.963 -20.531 1.00 79.62 217 GLN A C 1
ATOM 1669 O O . GLN A 1 217 ? 8.660 3.996 -19.925 1.00 79.62 217 GLN A O 1
ATOM 1674 N N . GLU A 1 218 ? 7.176 2.639 -20.926 1.00 82.12 218 GLU A N 1
ATOM 1675 C CA . GLU A 1 218 ? 6.002 3.488 -20.677 1.00 82.12 218 GLU A CA 1
ATOM 1676 C C . GLU A 1 218 ? 5.823 3.801 -19.184 1.00 82.12 218 GLU A C 1
ATOM 1678 O O . GLU A 1 218 ? 5.591 4.948 -18.811 1.00 82.12 218 GLU A O 1
ATOM 1683 N N . GLU A 1 219 ? 5.980 2.797 -18.320 1.00 80.94 219 GLU A N 1
ATOM 1684 C CA . GLU A 1 219 ? 5.848 2.958 -16.867 1.00 80.94 219 GLU A CA 1
ATOM 1685 C C . GLU A 1 219 ? 7.039 3.720 -16.257 1.00 80.94 219 GLU A C 1
ATOM 1687 O O . GLU A 1 219 ? 6.858 4.499 -15.325 1.00 80.94 219 GLU A O 1
ATOM 1692 N N . LEU A 1 220 ? 8.256 3.541 -16.793 1.00 75.12 220 LEU A N 1
ATOM 1693 C CA . LEU A 1 220 ? 9.437 4.329 -16.403 1.00 75.12 220 LEU A CA 1
ATOM 1694 C C . LEU A 1 220 ? 9.282 5.810 -16.772 1.00 75.12 220 LEU A C 1
ATOM 1696 O O . LEU A 1 220 ? 9.674 6.684 -15.998 1.00 75.12 220 LEU A O 1
ATOM 1700 N N . ASP A 1 221 ? 8.723 6.083 -17.949 1.00 71.94 221 ASP A N 1
ATOM 1701 C CA . ASP A 1 221 ? 8.456 7.440 -18.419 1.00 71.94 221 ASP A CA 1
ATOM 1702 C C . ASP A 1 221 ? 7.334 8.082 -17.588 1.00 71.94 221 ASP A C 1
ATOM 1704 O O . ASP A 1 221 ? 7.421 9.253 -17.236 1.00 71.94 221 ASP A O 1
ATOM 1708 N N . ALA A 1 222 ? 6.311 7.308 -17.208 1.00 68.44 222 ALA A N 1
ATOM 1709 C CA . ALA A 1 222 ? 5.227 7.769 -16.339 1.00 68.44 222 ALA A CA 1
ATOM 1710 C C . ALA A 1 222 ? 5.652 7.982 -14.873 1.00 68.44 222 ALA A C 1
ATOM 1712 O O . ALA A 1 222 ? 5.013 8.752 -14.154 1.00 68.44 222 ALA A O 1
ATOM 1713 N N . GLU A 1 223 ? 6.698 7.293 -14.409 1.00 65.44 223 GLU A N 1
ATOM 1714 C CA . GLU A 1 223 ? 7.229 7.444 -13.054 1.00 65.44 223 GLU A CA 1
ATOM 1715 C C . GLU A 1 223 ? 8.047 8.729 -12.877 1.00 65.44 223 GLU A C 1
ATOM 1717 O O . GLU A 1 223 ? 7.903 9.399 -11.850 1.00 65.44 223 GLU A O 1
ATOM 1722 N N . HIS A 1 224 ? 8.922 9.051 -13.840 1.00 49.22 224 HIS A N 1
ATOM 1723 C CA . HIS A 1 224 ? 9.942 10.098 -13.687 1.00 49.22 224 HIS A CA 1
ATOM 1724 C C . HIS A 1 224 ? 9.373 11.479 -13.329 1.00 49.22 224 HIS A C 1
ATOM 1726 O O . HIS A 1 224 ? 10.077 12.275 -12.706 1.00 49.22 224 HIS A O 1
ATOM 1732 N N . ASP A 1 225 ? 8.102 11.732 -13.629 1.00 49.25 225 ASP A N 1
ATOM 1733 C CA . ASP A 1 225 ? 7.457 13.013 -13.362 1.00 49.25 225 ASP A CA 1
ATOM 1734 C C . ASP A 1 225 ? 6.780 13.087 -11.972 1.00 49.25 225 ASP A C 1
ATOM 1736 O O . ASP A 1 225 ? 6.701 14.167 -11.387 1.00 49.25 225 ASP A O 1
ATOM 1740 N N . LYS A 1 226 ? 6.391 11.962 -11.344 1.00 52.72 226 LYS A N 1
ATOM 1741 C CA . LYS A 1 226 ? 5.606 11.970 -10.085 1.00 52.72 226 LYS A CA 1
ATOM 1742 C C . LYS A 1 226 ? 6.427 12.217 -8.811 1.00 52.72 226 LYS A C 1
ATOM 1744 O O . LYS A 1 226 ? 5.906 12.781 -7.850 1.00 52.72 226 LYS A O 1
ATOM 1749 N N . LEU A 1 227 ? 7.708 11.836 -8.784 1.00 47.34 227 LEU A N 1
ATOM 1750 C CA . LEU A 1 227 ? 8.611 12.205 -7.681 1.00 47.34 227 LEU A CA 1
ATOM 1751 C C . LEU A 1 227 ? 9.038 13.677 -7.791 1.00 47.34 227 LEU A C 1
ATOM 1753 O O . LEU A 1 227 ? 9.056 14.379 -6.785 1.00 47.34 227 LEU A O 1
ATOM 1757 N N . VAL A 1 228 ? 9.324 14.158 -9.006 1.00 40.75 228 VAL A N 1
ATOM 1758 C CA . VAL A 1 228 ? 9.756 15.543 -9.276 1.00 40.75 228 VAL A CA 1
ATOM 1759 C C . VAL A 1 228 ? 8.606 16.545 -9.105 1.00 40.75 228 VAL A C 1
ATOM 1761 O O . VAL A 1 228 ? 8.823 17.660 -8.638 1.00 40.75 228 VAL A O 1
ATOM 1764 N N . ALA A 1 229 ? 7.365 16.138 -9.377 1.00 41.62 229 ALA A N 1
ATOM 1765 C CA . ALA A 1 229 ? 6.150 16.915 -9.128 1.00 41.62 229 ALA A CA 1
ATOM 1766 C C . ALA A 1 229 ? 6.022 17.471 -7.696 1.00 41.62 229 ALA A C 1
ATOM 1768 O O . ALA A 1 229 ? 5.471 18.553 -7.496 1.00 41.62 229 ALA A O 1
ATOM 1769 N N . ALA A 1 230 ? 6.546 16.756 -6.694 1.00 41.16 230 ALA A N 1
ATOM 1770 C CA . ALA A 1 230 ? 6.532 17.202 -5.300 1.00 41.16 230 ALA A CA 1
ATOM 1771 C C . ALA A 1 230 ? 7.463 18.403 -5.032 1.00 41.16 230 ALA A C 1
ATOM 1773 O O . ALA A 1 230 ? 7.383 19.008 -3.966 1.00 41.16 230 ALA A O 1
ATOM 1774 N N . GLU A 1 231 ? 8.335 18.765 -5.979 1.00 37.59 231 GLU A N 1
ATOM 1775 C CA . GLU A 1 231 ? 9.266 19.895 -5.870 1.00 37.59 231 GLU A CA 1
ATOM 1776 C C . GLU A 1 231 ? 8.596 21.256 -6.173 1.00 37.59 231 GLU A C 1
ATOM 1778 O O . GLU A 1 231 ? 9.186 22.302 -5.901 1.00 37.59 231 GLU A O 1
ATOM 1783 N N . PHE A 1 232 ? 7.349 21.265 -6.676 1.00 36.12 232 PHE A N 1
ATOM 1784 C CA . PHE A 1 232 ? 6.648 22.481 -7.127 1.00 36.12 232 PHE A CA 1
ATOM 1785 C C . PHE A 1 232 ? 5.244 22.713 -6.528 1.00 36.12 232 PHE A C 1
ATOM 1787 O O . PHE A 1 232 ? 4.534 23.601 -7.010 1.00 36.12 232 PHE A O 1
ATOM 1794 N N . ALA A 1 233 ? 4.847 21.973 -5.485 1.00 36.66 233 ALA A N 1
ATOM 1795 C CA . ALA A 1 233 ? 3.578 22.169 -4.764 1.00 36.66 233 ALA A CA 1
ATOM 1796 C C . ALA A 1 233 ? 3.752 22.901 -3.422 1.00 36.66 233 ALA A C 1
ATOM 1798 O O . ALA A 1 233 ? 4.689 22.556 -2.667 1.00 36.66 233 ALA A O 1
#

Sequence (233 aa):
MIYLGKFDPLKDECVRVMDKDGNIINPKLMPKISPEEVLEAYKIMNLSRRQDIYQNTMQRQGRLLSFLSSTGQEACNELGAKSPDGVNSLPPNIVIGSQYSQATGIAFAEKYRKSGGVVVTTTGDGGTSEGETYEAMNFAKLHEVPVVFVFKAIATGTPSIKVDGNDYLACIGVFKEVVEYVRNGNGPVFVECETYRLGAHSSSDNPDVYRPKDKQQEELDAEHDKLVAAEFA

Solvent-accessible surface area (backbone atoms only — not comparable to full-atom values): 13052 Å² total; per-residue (Å²): 126,89,52,77,87,74,36,50,47,92,76,70,33,62,43,61,22,48,48,56,81,38,49,73,77,30,78,88,56,59,48,98,73,52,69,66,59,53,52,50,45,52,52,32,33,52,48,46,51,52,47,44,55,50,51,54,53,37,27,78,70,68,75,42,81,88,49,72,58,58,49,56,38,37,55,66,69,36,79,50,92,54,65,55,94,94,50,89,78,77,79,91,71,85,58,73,23,54,54,40,41,53,37,37,54,50,11,43,48,27,57,74,69,67,70,67,55,67,32,75,37,76,51,54,59,74,31,61,76,31,68,52,31,51,53,22,51,49,50,28,57,76,66,44,19,20,31,38,42,35,32,62,80,88,87,76,89,57,57,51,39,31,27,34,16,60,34,45,57,23,36,54,32,48,49,55,52,50,53,50,45,20,47,73,62,72,17,36,41,37,38,24,62,52,67,54,76,74,51,42,81,28,78,89,49,69,51,82,80,82,48,64,67,67,63,53,48,54,52,53,63,54,46,65,33,40,69,57,23,66,78,79,110

Secondary structure (DSSP, 8-state):
--STTTS-GGGT-EE-SB-TTS-BS-GGG--S--HHHHHHHHHHHHHHHHHHHHHHHHHHTTSSS-----TT-HHHH-STT-PPTT---PPPP-STTHHHHHHHHHHHHHHHHT----EEEE--TGGGGSHHHHHHHHHHHHHT-SEEEESS---SS--EEEEETT-HHHHHHHHHHHHHHHHTT---EEEEEE----S-SSTT--GGGTS-HHHHHHHHHHHHHHHHGGG--

Organism: Vespula germanica (NCBI:txid30212)